Protein AF-A0A7V2U897-F1 (afdb_monomer_lite)

Sequence (295 aa):
MRSRCVRGEAVAILVVCLAVLGGAPGCTYLSRRWSDATQMMDLGLTFSKKPQFGLYANCPMVTPIGYSKVDGYFVGMGGGKLGAGEHHQNNAGVLFWGREENSWKGAGAGDRATVQKNSAGVVGIARDAKEGRANYRPACIHYLHLGFVGVMWNLNYYKMADFFCGWFGWVPFGERGESEATRVAKADGKGVTPFTPGLPAEEPVAAKPAAAAPPPAASPTTTPSAAVAAKPAPQPQPQPKTAPVAARLPEPAERPAPAVAKAPPTTARDARKEPSESAAAAGPKSRFRLEDLVP

pLDDT: mean 72.12, std 20.1, range [29.16, 98.56]

Foldseek 3Di:
DPPPPPVVVVVVVVVVVCCCVVVPCVVVLVVVLLLLVLVQKDKWKWFAPWFFWDWWKAVQLAFIATWGFGWTKTAARPPSDHGIATKTWTKHGDGQWIKTWIFGHHPPVPPCVRIDIAIGHVVRCVVCVVVPPCVQPRKIWGWGGGTGMIITMMGRVLSVVQSVQCVVPDRPPPPPPQDPVSVVCVVVVVDDDDDDPPDPPPDPDPDDPDDDDDDDDDDDDDDDDDDDDDDDDDDDDDDDDDDDDDDDDDDDDDDDDDDDDDDDDDDDDDDDDDDDDDDDDDDDDPPDDPVVVDD

Radius of gyration: 30.41 Å; chains: 1; bounding box: 87×75×82 Å

Secondary structure (DSSP, 8-state):
---SSHHHHHHHHHHHHHHHHHSSTHHHHHHHHHHHHHHHEEEEEEEEEEEEEEEEE-STTTS-EEEEEEEEEEEEEETTEEEEEEEEEEEEEETTEEEEEEE-S---TT-GGG-EEEEEHHHHHHHHTTT--GGG-SEEEEEEEEEEEEEEEEEEHHHHHHHHHHTTT--SS--BTB-HHHHHHHHTT-PPPP-PPPPPP----PPPPPPPPPPPPPPPPPPPPPP-PPPPPPPPPPPPPPPPPPPPPPPPPPPPPPP-PPPPP------------------------GGGG--

Structure (mmCIF, N/CA/C/O backbone):
data_AF-A0A7V2U897-F1
#
_entry.id   AF-A0A7V2U897-F1
#
loop_
_atom_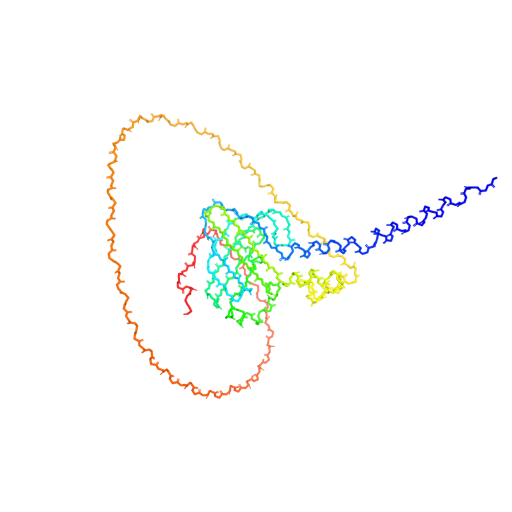site.group_PDB
_atom_site.id
_atom_site.type_symbol
_atom_site.label_atom_id
_atom_site.label_alt_id
_atom_site.label_comp_id
_atom_site.label_asym_id
_atom_site.label_entity_id
_atom_site.label_seq_id
_atom_site.pdbx_PDB_ins_code
_atom_site.Cartn_x
_atom_site.Cartn_y
_atom_site.Cartn_z
_atom_site.occupancy
_atom_site.B_iso_or_equiv
_atom_site.auth_seq_id
_atom_site.auth_comp_id
_atom_site.auth_asym_id
_atom_site.auth_atom_id
_atom_site.pdbx_PDB_model_num
ATOM 1 N N . MET A 1 1 ? 56.948 26.414 -30.276 1.00 52.97 1 MET A N 1
ATOM 2 C CA . MET A 1 1 ? 55.525 26.788 -30.460 1.00 52.97 1 MET A CA 1
ATOM 3 C C . MET A 1 1 ? 54.738 25.586 -30.993 1.00 52.97 1 MET A C 1
ATOM 5 O O . MET A 1 1 ? 54.684 25.438 -32.200 1.00 52.97 1 MET A O 1
ATOM 9 N N . ARG A 1 2 ? 54.197 24.680 -30.154 1.00 54.50 2 ARG A N 1
ATOM 10 C CA . ARG A 1 2 ? 53.327 23.561 -30.618 1.00 54.50 2 ARG A CA 1
ATOM 11 C C . ARG A 1 2 ? 52.542 22.853 -29.488 1.00 54.50 2 ARG A C 1
ATOM 13 O O . ARG A 1 2 ? 52.310 21.658 -29.551 1.00 54.50 2 ARG A O 1
ATOM 20 N N . SER A 1 3 ? 52.114 23.576 -28.446 1.00 55.97 3 SER A N 1
ATOM 21 C CA . SER A 1 3 ? 51.474 22.958 -27.256 1.00 55.97 3 SER A CA 1
ATOM 22 C C . SER A 1 3 ? 50.029 23.401 -26.991 1.00 55.97 3 SER A C 1
ATOM 24 O O . SER A 1 3 ? 49.509 23.159 -25.908 1.00 55.97 3 SER A O 1
ATOM 26 N N . ARG A 1 4 ? 49.360 24.062 -27.948 1.00 55.75 4 ARG A N 1
ATOM 27 C CA . ARG A 1 4 ? 47.984 24.572 -27.755 1.00 55.75 4 ARG A CA 1
ATOM 28 C C . ARG A 1 4 ? 46.878 23.728 -28.406 1.00 55.75 4 ARG A C 1
ATOM 30 O O . ARG A 1 4 ? 45.717 24.014 -28.157 1.00 55.75 4 ARG A O 1
ATOM 37 N N . CYS A 1 5 ? 47.203 22.683 -29.174 1.00 54.78 5 CYS A N 1
ATOM 38 C CA . CYS A 1 5 ? 46.191 21.892 -29.897 1.00 54.78 5 CYS A CA 1
ATOM 39 C C . CYS A 1 5 ? 45.575 20.741 -29.069 1.00 54.78 5 CYS A C 1
ATOM 41 O O . CYS A 1 5 ? 44.403 20.440 -29.228 1.00 54.78 5 CYS A O 1
ATOM 43 N N . VAL A 1 6 ? 46.303 20.166 -28.103 1.00 56.31 6 VAL A N 1
ATOM 44 C CA . VAL A 1 6 ? 45.853 18.955 -27.371 1.00 56.31 6 VAL A CA 1
ATOM 45 C C . VAL A 1 6 ? 44.796 19.250 -26.287 1.00 56.31 6 VAL A C 1
ATOM 47 O O . VAL A 1 6 ? 44.083 18.360 -25.835 1.00 56.31 6 VAL A O 1
ATOM 50 N N . ARG A 1 7 ? 44.648 20.513 -25.859 1.00 62.44 7 ARG A N 1
ATOM 51 C CA . ARG A 1 7 ? 43.708 20.882 -24.781 1.00 62.44 7 ARG A CA 1
ATOM 52 C C . ARG A 1 7 ? 42.243 20.935 -25.229 1.00 62.44 7 ARG A C 1
ATOM 54 O O . ARG A 1 7 ? 41.369 20.809 -24.382 1.00 62.44 7 ARG A O 1
ATOM 61 N N . GLY A 1 8 ? 41.972 21.108 -26.525 1.00 69.25 8 GLY A N 1
ATOM 62 C CA . GLY A 1 8 ? 40.601 21.159 -27.048 1.00 69.25 8 GLY A CA 1
ATOM 63 C C . GLY A 1 8 ? 39.940 19.782 -27.127 1.00 69.25 8 GLY A C 1
ATOM 64 O O . GLY A 1 8 ? 38.788 19.626 -26.734 1.00 69.25 8 GLY A O 1
ATOM 65 N N . GLU A 1 9 ? 40.689 18.767 -27.561 1.00 73.25 9 GLU A N 1
ATOM 66 C CA . GLU A 1 9 ? 40.164 17.409 -27.761 1.00 73.25 9 GLU A CA 1
ATOM 67 C C . GLU A 1 9 ? 39.831 16.708 -26.441 1.00 73.25 9 GLU A C 1
ATOM 69 O O . GLU A 1 9 ? 38.769 16.105 -26.317 1.00 73.25 9 GLU A O 1
ATOM 74 N N . ALA A 1 10 ? 40.677 16.854 -25.415 1.00 79.69 10 ALA A N 1
ATOM 75 C CA . ALA A 1 10 ? 40.413 16.270 -24.098 1.00 79.69 10 ALA A CA 1
ATOM 76 C C . ALA A 1 10 ? 39.145 16.849 -23.442 1.00 79.69 10 ALA A C 1
ATOM 78 O O . ALA A 1 10 ? 38.386 16.119 -22.806 1.00 79.69 10 ALA A O 1
ATOM 79 N N . VAL A 1 11 ? 38.885 18.148 -23.630 1.00 83.50 11 VAL A N 1
ATOM 80 C CA . VAL A 1 11 ? 37.668 18.800 -23.124 1.00 83.50 11 VAL A CA 1
ATOM 81 C C . VAL A 1 11 ? 36.441 18.345 -23.916 1.00 83.50 11 VAL A C 1
ATOM 83 O O . VAL A 1 11 ? 35.417 18.042 -23.312 1.00 83.50 11 VAL A O 1
ATOM 86 N N . ALA A 1 12 ? 36.543 18.221 -25.243 1.00 84.62 12 ALA A N 1
ATOM 87 C CA . ALA A 1 12 ? 35.448 17.718 -26.071 1.00 84.62 12 ALA A CA 1
ATOM 88 C C . ALA A 1 12 ? 35.075 16.266 -25.722 1.00 84.62 12 ALA A C 1
ATOM 90 O O . ALA A 1 12 ? 33.896 15.962 -25.554 1.00 84.62 12 ALA A O 1
ATOM 91 N N . ILE A 1 13 ? 36.066 15.388 -25.526 1.00 87.56 13 ILE A N 1
ATOM 92 C CA . ILE 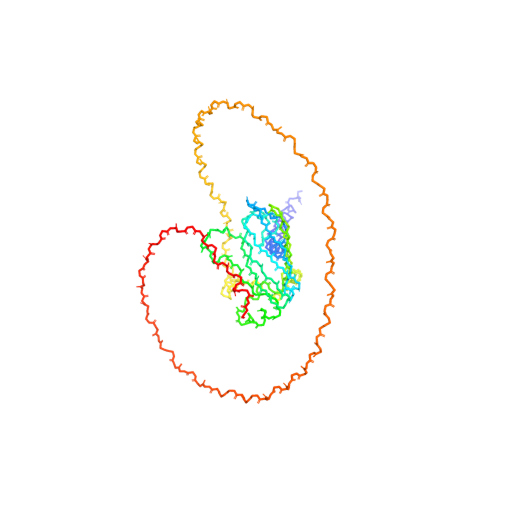A 1 13 ? 35.841 13.996 -25.106 1.00 87.56 13 ILE A CA 1
ATOM 93 C C . ILE A 1 13 ? 35.200 13.947 -23.716 1.00 87.56 13 ILE A C 1
ATOM 95 O O . ILE A 1 13 ? 34.240 13.208 -23.519 1.00 87.56 13 ILE A O 1
ATOM 99 N N . LEU A 1 14 ? 35.663 14.760 -22.761 1.00 85.88 14 LEU A N 1
ATOM 100 C CA . LEU A 1 14 ? 35.068 14.825 -21.424 1.00 85.88 14 LEU A CA 1
ATOM 101 C C . LEU A 1 14 ? 33.600 15.281 -21.473 1.00 85.88 14 LEU A C 1
ATOM 103 O O . LEU A 1 14 ? 32.760 14.690 -20.800 1.00 85.88 14 LEU A O 1
ATOM 107 N N . VAL A 1 15 ? 33.280 16.297 -22.281 1.00 85.25 15 VAL A N 1
ATOM 108 C CA . VAL A 1 15 ? 31.907 16.806 -22.439 1.00 85.25 15 VAL A CA 1
ATOM 109 C C . VAL A 1 15 ? 31.009 15.771 -23.115 1.00 85.25 15 VAL A C 1
ATOM 111 O O . VAL A 1 15 ? 29.887 15.574 -22.661 1.00 85.25 15 VAL A O 1
ATOM 114 N N . VAL A 1 16 ? 31.492 15.059 -24.137 1.00 82.56 16 VAL A N 1
ATOM 115 C CA . VAL A 1 16 ? 30.735 13.969 -24.775 1.00 82.56 16 VAL A CA 1
ATOM 116 C C . VAL A 1 16 ? 30.542 12.802 -23.809 1.00 82.56 16 VAL A C 1
ATOM 118 O O . VAL A 1 16 ? 29.428 12.310 -23.687 1.00 82.56 16 VAL A O 1
ATOM 121 N N . CYS A 1 17 ? 31.565 12.398 -23.053 1.00 78.38 17 CYS A N 1
ATOM 122 C CA . CYS A 1 17 ? 31.431 11.363 -22.028 1.00 78.38 17 CYS A CA 1
ATOM 123 C C . CYS A 1 17 ? 30.439 11.774 -20.935 1.00 78.38 17 CYS A C 1
ATOM 125 O O . CYS A 1 17 ? 29.598 10.970 -20.553 1.00 78.38 17 CYS A O 1
ATOM 127 N N . LEU A 1 18 ? 30.470 13.023 -20.466 1.00 75.06 18 LEU A N 1
ATOM 128 C CA . LEU A 1 18 ? 29.503 13.539 -19.492 1.00 75.06 18 LEU A CA 1
ATOM 129 C C . LEU A 1 18 ? 28.096 13.689 -20.080 1.00 75.06 18 LEU A C 1
ATOM 131 O O . LEU A 1 18 ? 27.130 13.472 -19.361 1.00 75.06 18 LEU A O 1
ATOM 135 N N . ALA A 1 19 ? 27.952 14.007 -21.366 1.00 71.06 19 ALA A N 1
ATOM 136 C CA . ALA A 1 19 ? 26.658 14.056 -22.043 1.00 71.06 19 ALA A CA 1
ATOM 137 C C . ALA A 1 19 ? 26.098 12.652 -22.315 1.00 71.06 19 ALA A C 1
ATOM 139 O O . ALA A 1 19 ? 24.896 12.446 -22.204 1.00 71.06 19 ALA A O 1
ATOM 140 N N . VAL A 1 20 ? 26.950 11.667 -22.603 1.00 66.44 20 VAL A N 1
ATOM 141 C CA . VAL A 1 20 ? 26.557 10.260 -22.762 1.00 66.44 20 VAL A CA 1
ATOM 142 C C . VAL A 1 20 ? 26.262 9.619 -21.409 1.00 66.44 20 VAL A C 1
ATOM 144 O O . VAL A 1 20 ? 25.335 8.827 -21.333 1.00 66.44 20 VAL A O 1
ATOM 147 N N . LEU A 1 21 ? 26.978 9.982 -20.337 1.00 60.41 21 LEU A N 1
ATOM 148 C CA . LEU A 1 21 ? 26.722 9.517 -18.965 1.00 60.41 21 LEU A CA 1
ATOM 149 C C . LEU A 1 21 ? 25.555 10.260 -18.292 1.00 60.41 21 LEU A C 1
ATOM 151 O O . LEU A 1 21 ? 24.810 9.657 -17.527 1.00 60.41 21 LEU A O 1
ATOM 155 N N . GLY A 1 22 ? 25.375 11.551 -18.577 1.00 58.88 22 GLY A N 1
ATOM 156 C CA . GLY A 1 22 ? 24.304 12.399 -18.038 1.00 58.88 22 GLY A CA 1
ATOM 157 C C . GLY A 1 22 ? 23.004 12.330 -18.843 1.00 58.88 22 GLY A C 1
ATOM 158 O O . GLY A 1 22 ? 21.922 12.441 -18.276 1.00 58.88 22 GLY A O 1
ATOM 159 N N . GLY A 1 23 ? 23.099 12.085 -20.150 1.00 55.31 23 GLY A N 1
ATOM 160 C CA . GLY A 1 23 ? 21.996 11.685 -21.026 1.00 55.31 23 GLY A CA 1
ATOM 161 C C . GLY A 1 23 ? 21.816 10.169 -21.100 1.00 55.31 23 GLY A C 1
ATOM 162 O O . GLY A 1 23 ? 20.962 9.690 -21.848 1.00 55.31 23 GLY A O 1
ATOM 163 N N . ALA A 1 24 ? 22.606 9.404 -20.333 1.00 53.75 24 ALA A N 1
ATOM 164 C CA . ALA A 1 24 ? 22.444 7.966 -20.253 1.00 53.75 24 ALA A CA 1
ATOM 165 C C . ALA A 1 24 ? 21.033 7.653 -19.745 1.00 53.75 24 ALA A C 1
ATOM 167 O O . ALA A 1 24 ? 20.531 8.333 -18.843 1.00 53.75 24 ALA A O 1
ATOM 168 N N . PRO A 1 25 ? 20.444 6.528 -20.170 1.00 59.62 25 PRO A N 1
ATOM 169 C CA . PRO A 1 25 ? 19.283 5.941 -19.505 1.00 59.62 25 PRO A CA 1
ATOM 170 C C . PRO A 1 25 ? 19.470 5.721 -17.984 1.00 59.62 25 PRO A C 1
ATOM 172 O O . PRO A 1 25 ? 18.526 5.319 -17.321 1.00 59.62 25 PRO A O 1
ATOM 175 N N . GLY A 1 26 ? 20.643 5.998 -17.398 1.00 61.94 26 GLY A N 1
ATOM 176 C CA . GLY A 1 26 ? 20.952 5.851 -15.975 1.00 61.94 26 GLY A CA 1
ATOM 177 C C . GLY A 1 26 ? 20.073 6.671 -15.022 1.00 61.94 26 GLY A C 1
ATOM 178 O O . GLY A 1 26 ? 19.629 6.126 -14.012 1.00 61.94 26 GLY A O 1
ATOM 179 N N . CYS A 1 27 ? 19.761 7.940 -15.320 1.00 75.44 27 CYS A N 1
ATOM 180 C CA . CYS A 1 27 ? 18.933 8.758 -14.415 1.00 75.44 27 CYS A CA 1
ATOM 181 C C . CYS A 1 27 ? 17.475 8.278 -14.371 1.00 75.44 27 CYS A C 1
ATOM 183 O O . CYS A 1 27 ? 16.871 8.199 -13.300 1.00 75.44 27 CYS A O 1
ATOM 185 N N . THR A 1 28 ? 16.916 7.899 -15.522 1.00 81.56 28 THR A N 1
ATOM 186 C CA . THR A 1 28 ? 15.565 7.327 -15.595 1.00 81.56 28 THR A CA 1
ATOM 187 C C . THR A 1 28 ? 15.537 5.895 -15.069 1.00 81.56 28 THR A C 1
ATOM 189 O O . THR A 1 28 ? 14.574 5.513 -14.410 1.00 81.56 28 THR A O 1
ATOM 192 N N . TYR A 1 29 ? 16.602 5.122 -15.281 1.00 81.69 29 TYR A N 1
ATOM 193 C CA . TYR A 1 29 ? 16.750 3.769 -14.757 1.00 81.69 29 TYR A CA 1
ATOM 194 C C . TYR A 1 29 ? 16.758 3.750 -13.227 1.00 81.69 29 TYR A C 1
ATOM 196 O O . TYR A 1 29 ? 15.914 3.084 -12.631 1.00 81.69 29 TYR A O 1
ATOM 204 N N . LEU A 1 30 ? 17.639 4.523 -12.578 1.00 86.12 30 LEU A N 1
ATOM 205 C CA . LEU A 1 30 ? 17.691 4.584 -11.113 1.00 86.12 30 LEU A CA 1
ATOM 206 C C . LEU A 1 30 ? 16.394 5.146 -10.520 1.00 86.12 30 LEU A C 1
ATOM 208 O O . LEU A 1 30 ? 15.928 4.644 -9.501 1.00 86.12 30 LEU A O 1
ATOM 212 N N . SER A 1 31 ? 15.763 6.120 -11.185 1.00 87.25 31 SER A N 1
ATOM 213 C CA . SER A 1 31 ? 14.448 6.630 -10.780 1.00 87.25 31 SER A CA 1
ATOM 214 C C . SER A 1 31 ? 13.360 5.547 -10.831 1.00 87.25 31 SER A C 1
ATOM 216 O O . SER A 1 31 ? 12.575 5.426 -9.890 1.00 87.25 31 SER A O 1
ATOM 218 N N . ARG A 1 32 ? 13.345 4.703 -11.872 1.00 84.81 32 ARG A N 1
ATOM 219 C CA . ARG A 1 32 ? 12.430 3.553 -11.965 1.00 84.81 32 ARG A CA 1
ATOM 220 C C . ARG A 1 32 ? 12.727 2.508 -10.896 1.00 84.81 32 ARG A C 1
ATOM 222 O O . ARG A 1 32 ? 11.807 2.091 -10.208 1.00 84.81 32 ARG A O 1
ATOM 229 N N . ARG A 1 33 ? 14.000 2.146 -10.688 1.00 89.38 33 ARG A N 1
ATOM 230 C CA . ARG A 1 33 ? 14.393 1.202 -9.626 1.00 89.38 33 ARG A CA 1
ATOM 231 C C . ARG A 1 33 ? 13.987 1.707 -8.242 1.00 89.38 33 ARG A C 1
ATOM 233 O O . ARG A 1 33 ? 13.525 0.921 -7.425 1.00 89.38 33 ARG A O 1
ATOM 240 N N . TRP A 1 34 ? 14.111 3.010 -7.994 1.00 90.31 34 TRP A N 1
ATOM 241 C CA . TRP A 1 34 ? 13.636 3.634 -6.762 1.00 90.31 34 TRP A CA 1
ATOM 242 C C . TRP A 1 34 ? 12.113 3.545 -6.623 1.00 90.31 34 TRP A C 1
ATOM 244 O O . TRP A 1 34 ? 11.620 3.139 -5.576 1.00 90.31 34 TRP A O 1
ATOM 254 N N . SER A 1 35 ? 11.369 3.861 -7.686 1.00 89.31 35 SER A N 1
ATOM 255 C CA . SER A 1 35 ? 9.909 3.713 -7.707 1.00 89.31 35 SER A CA 1
ATOM 256 C C . SER A 1 35 ? 9.458 2.264 -7.496 1.00 89.31 35 SER A C 1
ATOM 258 O O . SER A 1 35 ? 8.430 2.030 -6.869 1.00 89.31 35 SER A O 1
ATOM 260 N N . ASP A 1 36 ? 10.193 1.287 -8.024 1.00 90.25 36 ASP A N 1
ATOM 261 C CA . ASP A 1 36 ? 9.893 -0.130 -7.819 1.00 90.25 36 ASP A CA 1
ATOM 262 C C . ASP A 1 36 ? 10.181 -0.526 -6.367 1.00 90.25 36 ASP A C 1
ATOM 264 O O . ASP A 1 36 ? 9.345 -1.166 -5.731 1.00 90.25 36 ASP A O 1
ATOM 268 N N . ALA A 1 37 ? 11.305 -0.064 -5.803 1.00 92.31 37 ALA A N 1
ATOM 269 C CA . ALA A 1 37 ? 11.678 -0.306 -4.411 1.00 92.31 37 ALA A CA 1
ATOM 270 C C . ALA A 1 37 ? 10.620 0.212 -3.424 1.00 92.31 37 ALA A C 1
ATOM 272 O O . ALA A 1 37 ? 10.238 -0.510 -2.504 1.00 92.31 37 ALA A O 1
ATOM 273 N N . THR A 1 38 ? 10.077 1.416 -3.642 1.00 93.06 38 THR A N 1
ATOM 274 C CA . THR A 1 38 ? 9.017 1.974 -2.780 1.00 93.06 38 THR A CA 1
ATOM 275 C C . THR A 1 38 ? 7.669 1.266 -2.923 1.00 93.06 38 THR A C 1
ATOM 277 O O . THR A 1 38 ? 6.775 1.496 -2.114 1.00 93.06 38 THR A O 1
ATOM 280 N N . GLN A 1 39 ? 7.496 0.420 -3.943 1.00 91.06 39 GLN A N 1
ATOM 281 C CA . GLN A 1 39 ? 6.295 -0.391 -4.160 1.00 91.06 39 GLN A CA 1
ATOM 282 C C . GLN A 1 39 ? 6.450 -1.839 -3.666 1.00 91.06 39 GLN A C 1
ATOM 284 O O . GLN A 1 39 ? 5.455 -2.564 -3.611 1.00 91.06 39 GLN A O 1
ATOM 289 N N . MET A 1 40 ? 7.667 -2.285 -3.326 1.00 93.50 40 MET A N 1
ATOM 290 C CA . MET A 1 40 ? 7.929 -3.638 -2.812 1.00 93.50 40 MET A CA 1
ATOM 291 C C . MET A 1 40 ? 7.394 -3.838 -1.402 1.00 93.50 40 MET A C 1
ATOM 293 O O . MET A 1 40 ? 6.957 -4.935 -1.052 1.00 93.50 40 MET A O 1
ATOM 297 N N . MET A 1 41 ? 7.481 -2.796 -0.584 1.00 94.75 41 MET A N 1
ATOM 298 C CA . MET A 1 41 ? 7.088 -2.844 0.807 1.00 94.75 41 MET A CA 1
ATOM 299 C C . MET A 1 41 ? 6.403 -1.550 1.206 1.00 94.75 41 MET A C 1
ATOM 301 O O . MET A 1 41 ? 6.880 -0.465 0.884 1.00 94.75 41 MET A O 1
ATOM 305 N N . ASP A 1 42 ? 5.320 -1.687 1.957 1.00 94.44 42 ASP A N 1
ATOM 306 C CA . ASP A 1 42 ? 4.820 -0.591 2.763 1.00 94.44 42 ASP A CA 1
ATOM 307 C C . ASP A 1 42 ? 5.244 -0.871 4.207 1.00 94.44 42 ASP A C 1
ATOM 309 O O . ASP A 1 42 ? 4.943 -1.937 4.738 1.00 94.44 42 ASP A O 1
ATOM 313 N N . LEU A 1 43 ? 5.961 0.042 4.849 1.00 96.88 43 LEU A N 1
ATOM 314 C CA . LEU A 1 43 ? 6.372 -0.062 6.244 1.00 96.88 43 LEU A CA 1
ATOM 315 C C . LEU A 1 43 ? 6.244 1.305 6.899 1.00 96.88 43 LEU A C 1
ATOM 317 O O . LEU A 1 43 ? 6.841 2.283 6.443 1.00 96.88 43 LEU A O 1
ATOM 321 N N . GLY A 1 44 ? 5.498 1.368 7.994 1.00 97.56 44 GLY A N 1
ATOM 322 C CA . GLY A 1 44 ? 5.349 2.615 8.722 1.00 97.56 44 GLY A CA 1
ATOM 323 C C . GLY A 1 44 ? 4.513 2.507 9.978 1.00 97.56 44 GLY A C 1
ATOM 324 O O . GLY A 1 44 ? 4.018 1.444 10.363 1.00 97.56 44 GLY A O 1
ATOM 325 N N . LEU A 1 45 ? 4.377 3.659 10.618 1.00 98.25 45 LEU A N 1
ATOM 326 C CA . LEU A 1 45 ? 3.534 3.851 11.781 1.00 98.25 45 LEU A CA 1
ATOM 327 C C . LEU A 1 45 ? 2.192 4.425 11.344 1.00 98.25 45 LEU A C 1
ATOM 329 O O . LEU A 1 45 ? 2.108 5.230 10.420 1.00 98.25 45 LEU A O 1
ATOM 333 N N . THR A 1 46 ? 1.143 4.012 12.034 1.00 97.94 46 THR A N 1
ATOM 334 C CA . THR A 1 46 ? -0.216 4.516 11.854 1.00 97.94 46 THR A CA 1
ATOM 335 C C . THR A 1 46 ? -0.636 5.251 13.115 1.00 97.94 46 THR A C 1
ATOM 337 O O . THR A 1 46 ? -0.340 4.803 14.220 1.00 97.94 46 THR A O 1
ATOM 340 N N . PHE A 1 47 ? -1.332 6.369 12.953 1.00 97.94 47 PHE A N 1
ATOM 341 C CA . PHE A 1 47 ? -1.772 7.245 14.031 1.00 97.94 47 PHE A CA 1
ATOM 342 C C . PHE A 1 47 ? -3.240 7.585 13.835 1.00 97.94 47 PHE A C 1
ATOM 344 O O . PHE A 1 47 ? -3.626 8.041 12.764 1.00 97.94 47 PHE A O 1
ATOM 351 N N . SER A 1 48 ? -4.067 7.399 14.852 1.00 97.31 48 SER A N 1
ATOM 352 C CA . SER A 1 48 ? -5.501 7.690 14.785 1.00 97.31 48 SER A CA 1
ATOM 353 C C . SER A 1 48 ? -5.870 8.816 15.756 1.00 97.31 48 SER A C 1
ATOM 355 O O . SER A 1 48 ? -5.234 9.009 16.790 1.00 97.31 48 SER A O 1
ATOM 357 N N . LYS A 1 49 ? -6.906 9.604 15.428 1.00 96.94 49 LYS A N 1
ATOM 358 C CA . LYS A 1 49 ? -7.430 10.656 16.332 1.00 96.94 49 LYS A CA 1
ATOM 359 C C . LYS A 1 49 ? -8.286 10.078 17.466 1.00 96.94 49 LYS A C 1
ATOM 361 O O . LYS A 1 49 ? -8.509 10.738 18.476 1.00 96.94 49 LYS A O 1
ATOM 366 N N . LYS A 1 50 ? -8.820 8.872 17.271 1.00 97.69 50 LYS A N 1
ATOM 367 C CA . LYS A 1 50 ? -9.683 8.148 18.210 1.00 97.69 50 LYS A CA 1
ATOM 368 C C . LYS A 1 50 ? -9.073 6.774 18.444 1.00 97.69 50 LYS A C 1
ATOM 370 O O . LYS A 1 50 ? -8.591 6.206 17.471 1.00 97.69 50 LYS A O 1
ATOM 375 N N . PRO A 1 51 ? -9.150 6.218 19.664 1.00 97.75 51 PRO A N 1
ATOM 376 C CA . PRO A 1 51 ? -8.619 4.891 19.914 1.00 97.75 51 PRO A CA 1
ATOM 377 C C . PRO A 1 51 ? -9.343 3.871 19.028 1.00 97.75 51 PRO A C 1
ATOM 379 O O . PRO A 1 51 ? -10.570 3.762 19.058 1.00 97.75 51 PRO A O 1
ATOM 382 N N . GLN A 1 52 ? -8.576 3.150 18.221 1.00 97.75 52 GLN A N 1
ATOM 383 C CA . GLN A 1 52 ? -9.043 2.140 17.282 1.00 97.75 52 GLN A CA 1
ATOM 384 C C . GLN A 1 52 ? -8.300 0.825 17.513 1.00 97.75 52 GLN A C 1
ATOM 386 O O . GLN A 1 52 ? -7.294 0.759 18.224 1.00 97.75 52 GLN A O 1
ATOM 391 N N . PHE A 1 53 ? -8.834 -0.242 16.932 1.00 97.50 53 PHE A N 1
ATOM 392 C CA . PHE A 1 53 ? -8.243 -1.565 17.015 1.00 97.50 53 PHE A CA 1
ATOM 393 C C . PHE A 1 53 ? -8.080 -2.147 15.618 1.00 97.50 53 PHE A C 1
ATOM 395 O O . PHE A 1 53 ? -9.021 -2.163 14.816 1.00 97.50 53 PHE A O 1
ATOM 402 N N . GLY A 1 54 ? -6.887 -2.665 15.361 1.00 97.56 54 GLY A N 1
ATOM 403 C CA . GLY A 1 54 ? -6.605 -3.465 14.191 1.00 97.56 54 GLY A CA 1
ATOM 404 C C . GLY A 1 54 ? -5.611 -4.561 14.504 1.00 97.56 54 GLY A C 1
ATOM 405 O O . GLY A 1 54 ? -4.497 -4.300 14.934 1.00 97.56 54 GLY A O 1
ATOM 406 N N . LEU A 1 55 ? -6.017 -5.797 14.272 1.00 98.19 55 LEU A N 1
ATOM 407 C CA . LEU A 1 55 ? -5.156 -6.961 14.279 1.00 98.19 55 LEU A CA 1
ATOM 408 C C . LEU A 1 55 ? -5.528 -7.781 13.055 1.00 98.19 55 LEU A C 1
ATOM 410 O O . LEU A 1 55 ? -6.501 -8.529 13.079 1.00 98.19 55 LEU A O 1
ATOM 414 N N . TYR A 1 56 ? -4.787 -7.592 11.972 1.00 98.25 56 TYR A N 1
ATOM 415 C CA . TYR A 1 56 ? -5.046 -8.258 10.703 1.00 98.25 56 TYR A CA 1
ATOM 416 C C . TYR A 1 56 ? -3.734 -8.738 10.102 1.00 98.25 56 TYR A C 1
ATOM 418 O O . TYR A 1 56 ? -2.783 -7.967 9.997 1.00 98.25 56 TYR A O 1
ATOM 426 N N . ALA A 1 57 ? -3.692 -9.997 9.689 1.00 97.38 57 ALA A N 1
ATOM 427 C CA . ALA A 1 57 ? -2.573 -10.569 8.962 1.00 97.38 57 ALA A CA 1
ATOM 428 C C . ALA A 1 57 ? -3.094 -11.400 7.790 1.00 97.38 57 ALA A C 1
ATOM 430 O O . ALA A 1 57 ? -4.079 -12.120 7.928 1.00 97.38 57 ALA A O 1
ATOM 431 N N . ASN A 1 58 ? -2.421 -11.347 6.649 1.00 93.44 58 ASN A N 1
ATOM 432 C CA . ASN A 1 58 ? -2.596 -12.312 5.572 1.00 93.44 58 ASN A CA 1
ATOM 433 C C . ASN A 1 58 ? -1.208 -12.831 5.163 1.00 93.44 58 ASN A C 1
ATOM 435 O O . ASN A 1 58 ? -0.221 -12.126 5.330 1.00 93.44 58 ASN A O 1
ATOM 439 N N . CYS A 1 59 ? -1.095 -14.059 4.661 1.00 86.62 59 CYS A N 1
ATOM 440 C CA . CYS A 1 59 ? 0.176 -14.571 4.149 1.00 86.62 59 CYS A CA 1
ATOM 441 C C . CYS A 1 59 ? -0.080 -15.591 3.034 1.00 86.62 59 CYS A C 1
ATOM 443 O O . CYS A 1 59 ? -0.909 -16.488 3.195 1.00 86.62 59 CYS A O 1
ATOM 445 N N . PRO A 1 60 ? 0.605 -15.481 1.888 1.00 76.56 60 PRO A N 1
ATOM 446 C CA . PRO A 1 60 ? 0.495 -14.371 0.936 1.00 76.56 60 PRO A CA 1
ATOM 447 C C . PRO A 1 60 ? -0.954 -14.242 0.417 1.00 76.56 60 PRO A C 1
ATOM 449 O O . PRO A 1 60 ? -1.329 -14.850 -0.585 1.00 76.56 60 PRO A O 1
ATOM 452 N N . MET A 1 61 ? -1.801 -13.507 1.144 1.00 83.38 61 MET A N 1
ATOM 453 C CA . MET A 1 61 ? -3.263 -13.421 0.963 1.00 83.38 61 MET A CA 1
ATOM 454 C C . MET A 1 61 ? -4.071 -14.734 0.993 1.00 83.38 61 MET A C 1
ATOM 456 O O . MET A 1 61 ? -5.290 -14.681 0.855 1.00 83.38 61 MET A O 1
ATOM 460 N N . VAL A 1 62 ? -3.459 -15.909 1.148 1.00 89.31 62 VAL A N 1
ATOM 461 C CA . VAL A 1 62 ? -4.175 -17.201 1.130 1.00 89.31 62 VAL A CA 1
ATOM 462 C C . VAL A 1 62 ? -4.902 -17.456 2.447 1.00 89.31 62 VAL A C 1
ATOM 464 O O . VAL A 1 62 ? -5.968 -18.073 2.457 1.00 89.31 62 VAL A O 1
ATOM 467 N N . THR A 1 63 ? -4.334 -16.956 3.542 1.00 94.06 63 THR A N 1
ATOM 468 C CA . THR A 1 63 ? -4.847 -17.127 4.902 1.00 94.06 63 THR A CA 1
ATOM 469 C C . THR A 1 63 ? -5.030 -15.782 5.613 1.00 94.06 63 THR A C 1
ATOM 471 O O . THR A 1 63 ? -4.261 -15.457 6.518 1.00 94.06 63 THR A O 1
ATOM 474 N N . PRO A 1 64 ? -6.009 -14.947 5.209 1.00 96.31 64 PRO A N 1
ATOM 475 C CA . PRO A 1 64 ? -6.389 -13.767 5.977 1.00 96.31 64 PRO A CA 1
ATOM 476 C C . PRO A 1 64 ? -6.960 -14.161 7.346 1.00 96.31 64 PRO A C 1
ATOM 478 O O . PRO A 1 64 ? -7.889 -14.962 7.451 1.00 96.31 64 PRO A O 1
ATOM 481 N N . ILE A 1 65 ? -6.422 -13.579 8.412 1.00 97.38 65 ILE A N 1
ATOM 482 C CA . ILE A 1 65 ? -6.878 -13.779 9.787 1.00 97.38 65 ILE A CA 1
ATOM 483 C C . ILE A 1 65 ? -6.940 -12.426 10.486 1.00 97.38 65 ILE A C 1
ATOM 485 O O . ILE A 1 65 ? -5.977 -11.657 10.490 1.00 97.38 65 ILE A O 1
ATOM 489 N N . GLY A 1 66 ? -8.076 -12.174 11.129 1.00 97.69 66 GLY A N 1
ATOM 490 C CA . GLY A 1 66 ? -8.262 -11.052 12.034 1.00 97.69 66 GLY A CA 1
ATOM 491 C C . GLY A 1 66 ? -9.157 -9.960 11.465 1.00 97.69 66 GLY A C 1
ATOM 492 O O . GLY A 1 66 ? -9.924 -10.163 10.524 1.00 97.69 66 GLY A O 1
ATOM 493 N N . TYR A 1 67 ? -9.088 -8.791 12.079 1.00 98.00 67 TYR A N 1
ATOM 494 C CA . TYR A 1 67 ? -9.937 -7.651 11.778 1.00 98.00 67 TYR A CA 1
ATOM 495 C C . TYR A 1 67 ? -9.176 -6.355 12.021 1.00 98.00 67 TYR A C 1
ATOM 497 O O . TYR A 1 67 ? -8.488 -6.210 13.029 1.00 98.00 67 TYR A O 1
ATOM 505 N N . SER A 1 68 ? -9.333 -5.389 11.125 1.00 97.69 68 SER A N 1
ATOM 506 C CA . SER A 1 68 ? -8.782 -4.054 11.298 1.00 97.69 68 SER A CA 1
ATOM 507 C C . SER A 1 68 ? -9.712 -3.000 10.742 1.00 97.69 68 SER A C 1
ATOM 509 O O . SER A 1 68 ? -10.179 -3.119 9.612 1.00 97.69 68 SER A O 1
ATOM 511 N N . LYS A 1 69 ? -9.953 -1.954 11.533 1.00 97.00 69 LYS A N 1
ATOM 512 C CA . LYS A 1 69 ? -10.657 -0.756 11.091 1.00 97.00 69 LYS A CA 1
ATOM 513 C C . LYS A 1 69 ? -9.958 0.474 11.647 1.00 97.00 69 LYS A C 1
ATOM 515 O O . LYS A 1 69 ? -10.140 0.813 12.817 1.00 97.00 69 LYS A O 1
ATOM 520 N N . VAL A 1 70 ? -9.154 1.105 10.800 1.00 95.94 70 VAL A N 1
ATOM 521 C CA . VAL A 1 70 ? -8.302 2.234 11.170 1.00 95.94 70 VAL A CA 1
ATOM 522 C C . VAL A 1 70 ? -8.539 3.394 10.208 1.00 95.94 70 VAL A C 1
ATOM 524 O O . VAL A 1 70 ? -8.437 3.240 8.995 1.00 95.94 70 VAL A O 1
ATOM 527 N N . ASP A 1 71 ? -8.843 4.554 10.780 1.00 95.44 71 ASP A N 1
ATOM 528 C CA . ASP A 1 71 ? -9.008 5.840 10.107 1.00 95.44 71 ASP A CA 1
ATOM 529 C C . ASP A 1 71 ? -7.984 6.806 10.705 1.00 95.44 71 ASP A C 1
ATOM 531 O O . ASP A 1 71 ? -8.144 7.276 11.840 1.00 95.44 71 ASP A O 1
ATOM 535 N N . GLY A 1 72 ? -6.910 7.093 9.976 1.00 94.75 72 GLY A N 1
ATOM 536 C CA . GLY A 1 72 ? -5.810 7.844 10.558 1.00 94.75 72 GLY A CA 1
ATOM 537 C C . GLY A 1 72 ? -4.809 8.398 9.563 1.00 94.75 72 GLY A C 1
ATOM 538 O O . GLY A 1 72 ? -5.101 8.609 8.390 1.00 94.75 72 GLY A O 1
ATOM 539 N N . TYR A 1 73 ? -3.613 8.648 10.074 1.00 96.00 73 TYR A N 1
ATOM 540 C CA . TYR A 1 73 ? -2.443 9.057 9.323 1.00 96.00 73 TYR A CA 1
ATOM 541 C C . TYR A 1 73 ? -1.428 7.928 9.329 1.00 96.00 73 TYR A C 1
ATOM 543 O O . TYR A 1 73 ? -1.217 7.271 10.345 1.00 96.00 73 TYR A O 1
ATOM 551 N N . PHE A 1 74 ? -0.774 7.723 8.203 1.00 96.31 74 PHE A N 1
ATOM 552 C CA . PHE A 1 74 ? 0.369 6.847 8.067 1.00 96.31 74 PHE A CA 1
ATOM 553 C C . PHE A 1 74 ? 1.628 7.691 7.908 1.00 96.31 74 PHE A C 1
ATOM 555 O O . PHE A 1 74 ? 1.607 8.701 7.206 1.00 96.31 74 PHE A O 1
ATOM 562 N N . VAL A 1 75 ? 2.720 7.269 8.541 1.00 97.25 75 VAL A N 1
ATOM 563 C CA . VAL A 1 75 ? 4.054 7.853 8.387 1.00 97.25 75 VAL A CA 1
ATOM 564 C C . VAL A 1 75 ? 5.035 6.726 8.098 1.00 97.25 75 VAL A C 1
ATOM 566 O O . VAL A 1 75 ? 5.243 5.848 8.937 1.00 97.25 75 VAL A O 1
ATOM 569 N N . GLY A 1 76 ? 5.647 6.752 6.919 1.00 96.31 76 GLY A N 1
ATOM 570 C CA . GLY A 1 76 ? 6.597 5.732 6.495 1.00 96.31 76 GLY A CA 1
ATOM 571 C C . GLY A 1 76 ? 6.688 5.607 4.980 1.00 96.31 76 GLY A C 1
ATOM 572 O O . GLY A 1 76 ? 6.456 6.562 4.239 1.00 96.31 76 GLY A O 1
ATOM 573 N N . MET A 1 77 ? 7.037 4.411 4.520 1.00 95.25 77 MET A N 1
ATOM 574 C CA . MET A 1 77 ? 7.005 4.033 3.111 1.00 95.25 77 MET A CA 1
ATOM 575 C C . MET A 1 77 ? 5.668 3.351 2.839 1.00 95.25 77 MET A C 1
ATOM 577 O O . MET A 1 77 ? 5.379 2.347 3.472 1.00 95.25 77 MET A O 1
ATOM 581 N N . GLY A 1 78 ? 4.826 3.907 1.975 1.00 91.88 78 GLY A N 1
ATOM 582 C CA . GLY A 1 78 ? 3.474 3.406 1.757 1.00 91.88 78 GLY A CA 1
ATOM 583 C C . GLY A 1 78 ? 2.869 3.890 0.445 1.00 91.88 78 GLY A C 1
ATOM 584 O O . GLY A 1 78 ? 3.073 5.037 0.040 1.00 91.88 78 GLY A O 1
ATOM 585 N N . GLY A 1 79 ? 2.150 3.018 -0.263 1.00 87.00 79 GLY A N 1
ATOM 586 C CA . GLY A 1 79 ? 1.451 3.387 -1.497 1.00 87.00 79 GLY A CA 1
ATOM 587 C C . GLY A 1 79 ? 2.399 3.854 -2.611 1.00 87.00 79 GLY A C 1
ATOM 588 O O . GLY A 1 79 ? 2.035 4.710 -3.422 1.00 87.00 79 GLY A O 1
ATOM 589 N N . GLY A 1 80 ? 3.630 3.330 -2.628 1.00 89.62 80 GLY A N 1
ATOM 590 C CA . GLY A 1 80 ? 4.672 3.701 -3.587 1.00 89.62 80 GLY A CA 1
ATOM 591 C C . GLY A 1 80 ? 5.403 5.011 -3.277 1.00 89.62 80 GLY A C 1
ATOM 592 O O . GLY A 1 80 ? 6.164 5.488 -4.120 1.00 89.62 80 GLY A O 1
ATOM 593 N N . LYS A 1 81 ? 5.184 5.622 -2.105 1.00 90.62 81 LYS A N 1
ATOM 594 C CA . LYS A 1 81 ? 5.786 6.907 -1.716 1.00 90.62 81 LYS A CA 1
ATOM 595 C C . LYS A 1 81 ? 6.385 6.832 -0.314 1.00 90.62 81 LYS A C 1
ATOM 597 O O . LYS A 1 81 ? 5.926 6.066 0.523 1.00 90.62 81 LYS A O 1
ATOM 602 N N . LEU A 1 82 ? 7.396 7.655 -0.052 1.00 93.25 82 LEU A N 1
ATOM 603 C CA . LEU A 1 82 ? 7.912 7.893 1.296 1.00 93.25 82 LEU A CA 1
ATOM 604 C C . LEU A 1 82 ? 7.307 9.197 1.821 1.00 93.25 82 LEU A C 1
ATOM 606 O O . LEU A 1 82 ? 7.401 10.222 1.144 1.00 93.25 82 LEU A O 1
ATOM 610 N N . GLY A 1 83 ? 6.689 9.175 2.999 1.00 94.06 83 GLY A N 1
ATOM 611 C CA . GLY A 1 83 ? 6.141 10.384 3.605 1.00 94.06 83 GLY A CA 1
ATOM 612 C C . GLY A 1 83 ? 5.064 10.127 4.649 1.00 94.06 83 GLY A C 1
ATOM 613 O O . GLY A 1 83 ? 4.960 9.042 5.219 1.00 94.06 83 GLY A O 1
ATOM 614 N N . ALA A 1 84 ? 4.273 11.168 4.896 1.00 94.94 84 ALA A N 1
ATOM 615 C CA . ALA A 1 84 ? 3.099 11.117 5.747 1.00 94.94 84 ALA A CA 1
ATOM 616 C C . ALA A 1 84 ? 1.841 11.404 4.922 1.00 94.94 84 ALA A C 1
ATOM 618 O O . ALA A 1 84 ? 1.862 12.244 4.021 1.00 94.94 84 ALA A O 1
ATOM 619 N N . GLY A 1 85 ? 0.746 10.720 5.228 1.00 91.81 85 GLY A N 1
ATOM 620 C CA . GLY A 1 85 ? -0.520 10.900 4.529 1.00 91.81 85 GLY A CA 1
ATOM 621 C C . GLY A 1 85 ? -1.677 10.280 5.288 1.00 91.81 85 GLY A C 1
ATOM 622 O O . GLY A 1 85 ? -1.482 9.569 6.267 1.00 91.81 85 GLY A O 1
ATOM 623 N N . GLU A 1 86 ? -2.892 10.567 4.848 1.00 93.44 86 GLU A N 1
ATOM 624 C CA . GLU A 1 86 ? -4.071 9.881 5.363 1.00 93.44 86 GLU A CA 1
ATOM 625 C C . GLU A 1 86 ? -4.081 8.415 4.924 1.00 93.44 86 GLU A C 1
ATOM 627 O O . GLU A 1 86 ? -3.718 8.080 3.794 1.00 93.44 86 GLU A O 1
ATOM 632 N N . HIS A 1 87 ? -4.514 7.553 5.837 1.00 93.50 87 HIS A N 1
ATOM 633 C CA . HIS A 1 87 ? -4.600 6.117 5.642 1.00 93.50 87 HIS A CA 1
ATOM 634 C C . HIS A 1 87 ? -5.929 5.606 6.180 1.00 93.50 87 HIS A C 1
ATOM 636 O O . HIS A 1 87 ? -6.256 5.795 7.356 1.00 93.50 87 HIS A O 1
ATOM 642 N N . HIS A 1 88 ? -6.686 4.956 5.303 1.00 94.12 88 HIS A N 1
ATOM 643 C CA . HIS A 1 88 ? -7.901 4.241 5.663 1.00 94.12 88 HIS A CA 1
ATOM 644 C C . HIS A 1 88 ? -7.685 2.753 5.469 1.00 94.12 88 HIS A C 1
ATOM 646 O O . HIS A 1 88 ? -7.172 2.312 4.437 1.00 94.12 88 HIS A O 1
ATOM 652 N N . GLN A 1 89 ? -8.144 1.985 6.444 1.00 94.44 89 GLN A N 1
ATOM 653 C CA . GLN A 1 89 ? -8.089 0.544 6.406 1.00 94.44 89 GLN A CA 1
ATOM 654 C C . GLN A 1 89 ? -9.360 -0.063 6.988 1.00 94.44 89 GLN A C 1
ATOM 656 O O . GLN A 1 89 ? -9.774 0.283 8.094 1.00 94.44 89 GLN A O 1
ATOM 661 N N . ASN A 1 90 ? -9.929 -1.033 6.278 1.00 96.00 90 ASN A N 1
ATOM 662 C CA . ASN A 1 90 ? -11.081 -1.806 6.718 1.00 96.00 90 ASN A CA 1
ATOM 663 C C . ASN A 1 90 ? -10.985 -3.250 6.202 1.00 96.00 90 ASN A C 1
ATOM 665 O O . ASN A 1 90 ? -11.510 -3.598 5.139 1.00 96.00 90 ASN A O 1
ATOM 669 N N . ASN A 1 91 ? -10.312 -4.094 6.982 1.00 96.75 91 ASN A N 1
ATOM 670 C CA . ASN A 1 91 ? -9.981 -5.466 6.617 1.00 96.75 91 ASN A CA 1
ATOM 671 C C . ASN A 1 91 ? -10.640 -6.461 7.574 1.00 96.75 91 ASN A C 1
ATOM 673 O O . ASN A 1 91 ? -10.704 -6.235 8.782 1.00 96.75 91 ASN A O 1
ATOM 677 N N . ALA A 1 92 ? -11.092 -7.589 7.042 1.00 97.50 92 ALA A N 1
ATOM 678 C CA . ALA A 1 92 ? -11.639 -8.695 7.817 1.00 97.50 92 ALA A CA 1
ATOM 679 C C . ALA A 1 92 ? -11.242 -10.019 7.166 1.00 97.50 92 ALA A C 1
ATOM 681 O O . ALA A 1 92 ? -11.295 -10.143 5.945 1.00 97.50 92 ALA A O 1
ATOM 682 N N . GLY A 1 93 ? -10.837 -10.999 7.967 1.00 96.81 93 GLY A N 1
ATOM 683 C CA . GLY A 1 93 ? -10.295 -12.261 7.484 1.00 96.81 93 GLY A CA 1
ATOM 684 C C . GLY A 1 93 ? -10.594 -13.420 8.418 1.00 96.81 93 GLY A C 1
ATOM 685 O O . GLY A 1 93 ? -10.385 -13.323 9.628 1.00 96.81 93 GLY A O 1
ATOM 686 N N . VAL A 1 94 ? -11.055 -14.527 7.842 1.00 96.50 94 VAL A N 1
ATOM 687 C CA . VAL A 1 94 ? -11.317 -15.793 8.525 1.00 96.50 94 VAL A CA 1
ATOM 688 C C . VAL A 1 94 ? -10.792 -16.943 7.664 1.00 96.50 94 VAL A C 1
ATOM 690 O O . VAL A 1 94 ? -11.514 -17.511 6.844 1.00 96.50 94 VAL A O 1
ATOM 693 N N . LEU A 1 95 ? -9.521 -17.298 7.869 1.00 94.81 95 LEU A N 1
ATOM 694 C CA . LEU A 1 95 ? -8.822 -18.406 7.211 1.00 94.81 95 LEU A CA 1
ATOM 695 C C . LEU A 1 95 ? -8.922 -18.340 5.684 1.00 94.81 95 LEU A C 1
ATOM 697 O O . LEU A 1 95 ? -8.107 -17.696 5.050 1.00 94.81 95 LEU A O 1
ATOM 701 N N . PHE A 1 96 ? -9.902 -19.000 5.072 1.00 94.94 96 PHE A N 1
ATOM 702 C CA . PHE A 1 96 ? -10.012 -19.130 3.618 1.00 94.94 96 PHE A CA 1
ATOM 703 C C . PHE A 1 96 ? -10.792 -17.999 2.941 1.00 94.94 96 PHE A C 1
ATOM 705 O O . PHE A 1 96 ? -10.911 -18.003 1.714 1.00 94.94 96 PHE A O 1
ATOM 712 N N . TRP A 1 97 ? -11.320 -17.039 3.699 1.00 94.81 97 TRP A N 1
ATOM 713 C CA . TRP A 1 97 ? -12.051 -15.888 3.173 1.00 94.81 97 TRP A CA 1
ATOM 714 C C . TRP A 1 97 ? -11.632 -14.602 3.879 1.00 94.81 97 TRP A C 1
ATOM 716 O O . TRP A 1 97 ? -11.433 -14.586 5.089 1.00 94.81 97 TRP A O 1
ATOM 726 N N . GLY A 1 98 ? -11.545 -13.508 3.135 1.00 94.44 98 GLY A N 1
ATOM 727 C CA . GLY A 1 98 ? -11.353 -12.181 3.691 1.00 94.44 98 GLY A CA 1
ATOM 728 C C . GLY A 1 98 ? -11.698 -11.080 2.701 1.00 94.44 98 GLY A C 1
ATOM 729 O O . GLY A 1 98 ? -11.872 -11.318 1.505 1.00 94.44 98 GLY A O 1
ATOM 730 N N . ARG A 1 99 ? -11.780 -9.862 3.220 1.00 93.81 99 ARG A N 1
ATOM 731 C CA . ARG A 1 99 ? -11.960 -8.617 2.483 1.00 93.81 99 ARG A CA 1
ATOM 732 C C . ARG A 1 99 ? -10.926 -7.621 2.971 1.00 93.81 99 ARG A C 1
ATOM 734 O O . ARG A 1 99 ? -10.744 -7.461 4.175 1.00 93.81 99 ARG A O 1
ATOM 741 N N . GLU A 1 100 ? -10.325 -6.910 2.036 1.00 93.44 100 GLU A N 1
ATOM 742 C CA . GLU A 1 100 ? -9.365 -5.849 2.289 1.00 93.44 100 GLU A CA 1
ATOM 743 C C . GLU A 1 100 ? -9.829 -4.576 1.600 1.00 93.44 100 GLU A C 1
ATOM 745 O O . GLU A 1 100 ? -10.151 -4.587 0.410 1.00 93.44 100 GLU A O 1
ATOM 750 N N . GLU A 1 101 ? -9.866 -3.481 2.349 1.00 92.88 101 GLU A N 1
ATOM 751 C CA . GLU A 1 101 ? -10.153 -2.148 1.837 1.00 92.88 101 GLU A CA 1
ATOM 752 C C . GLU A 1 101 ? -9.079 -1.197 2.367 1.00 92.88 101 GLU A C 1
ATOM 754 O O . GLU A 1 101 ? -9.038 -0.925 3.564 1.00 92.88 101 GLU A O 1
ATOM 759 N N . ASN A 1 102 ? -8.217 -0.698 1.480 1.00 91.88 102 ASN A N 1
ATOM 760 C CA . ASN A 1 102 ? -7.126 0.213 1.833 1.00 91.88 102 ASN A CA 1
ATOM 761 C C . ASN A 1 102 ? -7.204 1.488 0.977 1.00 91.88 102 ASN A C 1
ATOM 763 O O . ASN A 1 102 ? -7.456 1.407 -0.230 1.00 91.88 102 ASN A O 1
ATOM 767 N N . SER A 1 103 ? -6.946 2.664 1.553 1.00 90.50 103 SER A N 1
ATOM 768 C CA . SER A 1 103 ? -6.752 3.901 0.782 1.00 90.50 103 SER A CA 1
ATOM 769 C C . SER A 1 103 ? -5.620 4.765 1.340 1.00 90.50 103 SER A C 1
ATOM 771 O O . SER A 1 103 ? -5.430 4.860 2.547 1.00 90.50 103 SER A O 1
ATOM 773 N N . TRP A 1 104 ? -4.888 5.406 0.421 1.00 86.81 104 TRP A N 1
ATOM 774 C CA . TRP A 1 104 ? -3.708 6.252 0.687 1.00 86.81 104 TRP A CA 1
ATOM 775 C C . TRP A 1 104 ? -3.904 7.722 0.293 1.00 86.81 104 TRP A C 1
ATOM 777 O O . TRP A 1 104 ? -3.001 8.549 0.411 1.00 86.81 104 TRP A O 1
ATOM 787 N N . LYS A 1 105 ? -5.057 8.039 -0.297 1.00 77.00 105 LYS A N 1
ATOM 788 C CA . LYS A 1 105 ? -5.463 9.403 -0.632 1.00 77.00 105 LYS A CA 1
ATOM 789 C C . LYS A 1 105 ? -6.580 9.756 0.325 1.00 77.00 105 LYS A C 1
ATOM 791 O O . LYS A 1 105 ? -7.423 8.895 0.579 1.00 77.00 105 LYS A O 1
ATOM 796 N N . GLY A 1 106 ? -6.516 10.971 0.864 1.00 60.97 106 GLY A N 1
ATOM 797 C CA . GLY A 1 106 ? -7.344 11.391 1.980 1.00 60.97 106 GLY A CA 1
ATOM 798 C C . GLY A 1 106 ? -8.780 10.926 1.865 1.00 60.97 106 GLY A C 1
ATOM 799 O O . GLY A 1 106 ? -9.396 11.044 0.805 1.00 60.97 106 GLY A O 1
ATOM 800 N N . ALA A 1 107 ? -9.277 10.338 2.947 1.00 48.25 107 ALA A N 1
ATOM 801 C CA . ALA A 1 107 ? -10.621 9.805 3.038 1.00 48.25 107 ALA A CA 1
ATOM 802 C C . ALA A 1 107 ? -11.604 10.973 3.186 1.00 48.25 107 ALA A C 1
ATOM 804 O O . ALA A 1 107 ? -12.360 11.065 4.153 1.00 48.25 107 ALA A O 1
ATOM 805 N N . GLY A 1 108 ? -11.632 11.875 2.200 1.00 55.75 108 GLY A N 1
ATOM 806 C CA . GLY A 1 108 ? -12.828 12.652 1.940 1.00 55.75 108 GLY A CA 1
ATOM 807 C C . GLY A 1 108 ? -13.955 11.638 1.796 1.00 55.75 108 GLY A C 1
ATOM 808 O O . GLY A 1 108 ? -13.889 10.766 0.930 1.00 55.75 108 GLY A O 1
ATOM 809 N N . ALA A 1 109 ? -14.944 11.703 2.689 1.00 50.62 109 ALA A N 1
ATOM 810 C CA . ALA A 1 109 ? -15.918 10.645 2.983 1.00 50.62 109 ALA A CA 1
ATOM 811 C C . ALA A 1 109 ? -16.782 10.153 1.792 1.00 50.62 109 ALA A C 1
ATOM 813 O O . ALA A 1 109 ? -17.679 9.330 1.978 1.00 50.62 109 ALA A O 1
ATOM 814 N N . GLY A 1 110 ? -16.525 10.628 0.573 1.00 57.41 110 GLY A N 1
ATOM 815 C CA . GLY A 1 110 ? -17.194 10.230 -0.659 1.00 57.41 110 GLY A CA 1
ATOM 816 C C . GLY A 1 110 ? -16.292 9.663 -1.759 1.00 57.41 110 GLY A C 1
ATOM 817 O O . GLY A 1 110 ? -16.839 9.072 -2.690 1.00 57.41 110 GLY A O 1
ATOM 818 N N . ASP A 1 111 ? -14.957 9.775 -1.695 1.00 66.00 111 ASP A N 1
ATOM 819 C CA . ASP A 1 111 ? -14.114 9.411 -2.845 1.00 66.00 111 ASP A CA 1
ATOM 820 C C . ASP A 1 111 ? -13.736 7.921 -2.869 1.00 66.00 111 ASP A C 1
ATOM 822 O O . ASP A 1 111 ? -12.582 7.503 -2.723 1.00 66.00 111 ASP A O 1
ATOM 826 N N . ARG A 1 112 ? -14.764 7.090 -3.080 1.00 59.00 112 ARG A N 1
ATOM 827 C CA . ARG A 1 112 ? -14.641 5.634 -3.249 1.00 59.00 112 ARG A CA 1
ATOM 828 C C . ARG A 1 112 ? -13.726 5.237 -4.407 1.00 59.00 112 ARG A C 1
ATOM 830 O O . ARG A 1 112 ? -13.305 4.083 -4.439 1.00 59.00 112 ARG A O 1
ATOM 837 N N . ALA A 1 113 ? -13.408 6.147 -5.331 1.00 62.75 113 ALA A N 1
ATOM 838 C CA . ALA A 1 113 ? -12.490 5.866 -6.431 1.00 62.75 113 ALA A CA 1
ATOM 839 C C . ALA A 1 113 ? -11.051 5.625 -5.943 1.00 62.75 113 ALA A C 1
ATOM 841 O O . ALA A 1 113 ? -10.261 4.995 -6.644 1.00 62.75 113 ALA A O 1
ATOM 842 N N . THR A 1 114 ? -10.712 6.083 -4.735 1.00 78.38 114 THR A N 1
ATOM 843 C CA . THR A 1 114 ? -9.372 5.922 -4.152 1.00 78.38 114 THR A CA 1
ATOM 844 C C . THR A 1 114 ? -9.222 4.681 -3.270 1.00 78.38 114 THR A C 1
ATOM 846 O O . THR A 1 114 ? -8.099 4.325 -2.906 1.00 78.38 114 THR A O 1
ATOM 849 N N . VAL A 1 115 ? -10.331 4.002 -2.950 1.00 86.19 115 VAL A N 1
ATOM 850 C CA . VAL A 1 115 ? -10.338 2.808 -2.098 1.00 86.19 115 VAL A CA 1
ATOM 851 C C . VAL A 1 115 ? -10.020 1.577 -2.937 1.00 86.19 115 VAL A C 1
ATOM 853 O O . VAL A 1 115 ? -10.787 1.175 -3.815 1.00 86.19 115 VAL A O 1
ATOM 856 N N . GLN A 1 116 ? -8.895 0.941 -2.633 1.00 87.06 116 GLN A N 1
ATOM 857 C CA . GLN A 1 116 ? -8.540 -0.353 -3.194 1.00 87.06 116 GLN A CA 1
ATOM 858 C C . GLN A 1 116 ? -9.278 -1.440 -2.424 1.00 87.06 116 GLN A C 1
ATOM 860 O O . GLN A 1 116 ? -9.046 -1.621 -1.232 1.00 87.06 116 GLN A O 1
ATOM 865 N N . LYS A 1 117 ? -10.172 -2.149 -3.115 1.00 89.94 117 LYS A N 1
ATOM 866 C CA . LYS A 1 117 ? -10.904 -3.296 -2.575 1.00 89.94 117 LYS A CA 1
ATOM 867 C C . LYS A 1 117 ? -10.362 -4.579 -3.176 1.00 89.94 117 LYS A C 1
ATOM 869 O O . LYS A 1 117 ? -10.316 -4.687 -4.402 1.00 89.94 117 LYS A O 1
ATOM 874 N N . ASN A 1 118 ? -10.007 -5.531 -2.324 1.00 90.56 118 ASN A N 1
ATOM 875 C CA . ASN A 1 118 ? -9.552 -6.857 -2.719 1.00 90.56 118 ASN A CA 1
ATOM 876 C C . ASN A 1 118 ? -10.240 -7.909 -1.846 1.00 90.56 118 ASN A C 1
ATOM 878 O O . ASN A 1 118 ? -10.337 -7.727 -0.633 1.00 90.56 118 ASN A O 1
ATOM 882 N N . SER A 1 119 ? -10.663 -9.036 -2.415 1.00 92.25 119 SER A N 1
ATOM 883 C CA . SER A 1 119 ? -10.924 -10.220 -1.596 1.00 92.25 119 SER A CA 1
ATOM 884 C C . SER A 1 119 ? -9.611 -10.929 -1.257 1.00 92.25 119 SER A C 1
ATOM 886 O O . SER A 1 119 ? -8.651 -10.925 -2.031 1.00 92.25 119 SER A O 1
ATOM 888 N N . ALA A 1 120 ? -9.573 -11.565 -0.098 1.00 92.44 120 ALA A N 1
ATOM 889 C CA . ALA A 1 120 ? -8.471 -12.389 0.365 1.00 92.44 120 ALA A CA 1
ATOM 890 C C . ALA A 1 120 ? -8.974 -13.802 0.683 1.00 92.44 120 ALA A C 1
ATOM 892 O O . ALA A 1 120 ? -10.177 -14.076 0.736 1.00 92.44 120 ALA A O 1
ATOM 893 N N . GLY A 1 121 ? -8.039 -14.716 0.885 1.00 93.50 121 GLY A N 1
ATOM 894 C CA . GLY A 1 121 ? -8.310 -16.121 1.129 1.00 93.50 121 GLY A CA 1
ATOM 895 C C . GLY A 1 121 ? -8.563 -16.906 -0.152 1.00 93.50 121 GLY A C 1
ATOM 896 O O . GLY A 1 121 ? -8.909 -16.339 -1.185 1.00 93.50 121 GLY A O 1
ATOM 897 N N . VAL A 1 122 ? -8.404 -18.229 -0.096 1.00 92.38 122 VAL A N 1
ATOM 898 C CA . VAL A 1 122 ? -8.637 -19.126 -1.247 1.00 92.38 122 VAL A CA 1
ATOM 899 C C . VAL A 1 122 ? -10.014 -18.891 -1.882 1.00 92.38 122 VAL A C 1
ATOM 901 O O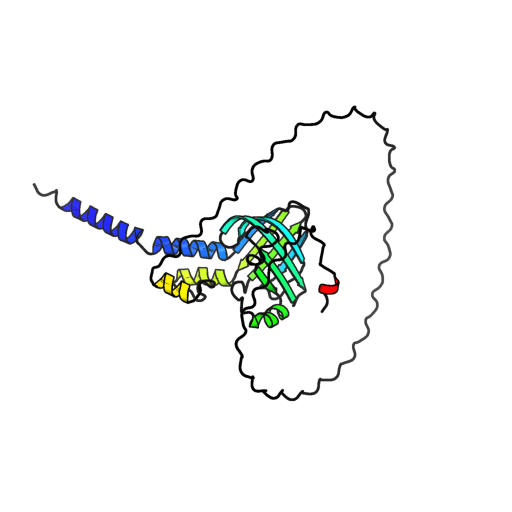 . VAL A 1 122 ? -10.128 -18.801 -3.103 1.00 92.38 122 VAL A O 1
ATOM 904 N N . VAL A 1 123 ? -11.054 -18.725 -1.059 1.00 92.12 123 VAL A N 1
ATOM 905 C CA . VAL A 1 123 ? -12.429 -18.482 -1.519 1.00 92.12 123 VAL A CA 1
ATOM 906 C C . VAL A 1 123 ? -12.561 -17.097 -2.147 1.00 92.12 123 VAL A C 1
ATOM 908 O O . VAL A 1 123 ? -13.174 -16.964 -3.206 1.00 92.12 123 VAL A O 1
ATOM 911 N N . GLY A 1 124 ? -11.983 -16.067 -1.522 1.00 88.12 124 GLY A N 1
ATOM 912 C CA . GLY A 1 124 ? -12.003 -14.705 -2.055 1.00 88.12 124 GLY A CA 1
ATOM 913 C C . GLY A 1 124 ? -11.257 -14.600 -3.383 1.00 88.12 124 GLY A C 1
ATOM 914 O O . GLY A 1 124 ? -11.770 -14.032 -4.341 1.00 88.12 124 GLY A O 1
ATOM 915 N N . ILE A 1 125 ? -10.086 -15.230 -3.479 1.00 88.06 125 ILE A N 1
ATOM 916 C CA . ILE A 1 125 ? -9.279 -15.287 -4.701 1.00 88.06 125 ILE A CA 1
ATOM 917 C C . ILE A 1 125 ? -10.034 -16.016 -5.816 1.00 88.06 125 ILE A C 1
ATOM 919 O O . ILE A 1 125 ? -10.075 -15.510 -6.933 1.00 88.06 125 ILE A O 1
ATOM 923 N N . ALA A 1 126 ? -10.662 -17.162 -5.531 1.00 89.12 126 ALA A N 1
ATOM 924 C CA . ALA A 1 126 ? -11.416 -17.919 -6.531 1.00 89.12 126 ALA A CA 1
ATOM 925 C C . ALA A 1 126 ? -12.641 -17.152 -7.061 1.00 89.12 126 ALA A C 1
ATOM 927 O O . ALA A 1 126 ? -12.946 -17.228 -8.252 1.00 89.12 126 ALA A O 1
ATOM 928 N N . ARG A 1 127 ? -13.328 -16.386 -6.201 1.00 86.25 127 ARG A N 1
ATOM 929 C CA . ARG A 1 127 ? -14.467 -15.539 -6.597 1.00 86.25 127 ARG A CA 1
ATOM 930 C C . ARG A 1 127 ? -14.019 -14.335 -7.427 1.00 86.25 127 ARG A C 1
ATOM 932 O O . ARG A 1 127 ? -14.567 -14.095 -8.501 1.00 86.25 127 ARG A O 1
ATOM 939 N N . ASP A 1 128 ? -12.975 -13.647 -6.976 1.00 81.44 128 ASP A N 1
ATOM 940 C CA . ASP A 1 128 ? -12.433 -12.451 -7.628 1.00 81.44 128 ASP A CA 1
ATOM 941 C C . ASP A 1 128 ? -11.549 -12.755 -8.841 1.00 81.44 128 ASP A C 1
ATOM 943 O O . ASP A 1 128 ? -11.123 -11.829 -9.531 1.00 81.44 128 ASP A O 1
ATOM 947 N N . ALA A 1 129 ? -11.226 -14.022 -9.122 1.00 75.06 129 ALA A N 1
ATOM 948 C CA . ALA A 1 129 ? -10.398 -14.390 -10.272 1.00 75.06 129 ALA A CA 1
ATOM 949 C C . ALA A 1 129 ? -10.963 -13.821 -11.587 1.00 75.06 129 ALA A C 1
ATOM 951 O O . ALA A 1 129 ? -10.205 -13.485 -12.494 1.00 75.06 129 ALA A O 1
ATOM 952 N N . LYS A 1 130 ? -12.290 -13.643 -11.658 1.00 64.75 130 LYS A N 1
ATOM 953 C CA . LYS A 1 130 ? -12.982 -13.010 -12.788 1.00 64.75 130 LYS A CA 1
ATOM 954 C C . LYS A 1 130 ? -12.823 -11.489 -12.841 1.00 64.75 130 LYS A C 1
ATOM 956 O O . LYS A 1 130 ? -12.893 -10.921 -13.923 1.00 64.75 130 LYS A O 1
ATOM 961 N N . GLU A 1 131 ? -12.610 -10.831 -11.704 1.00 57.38 131 GLU A N 1
ATOM 962 C CA . GLU A 1 131 ? -12.521 -9.368 -11.616 1.00 57.38 131 GLU A CA 1
ATOM 963 C C . GLU A 1 131 ? -11.125 -8.828 -11.959 1.00 57.38 131 GLU A C 1
ATOM 965 O O . GLU A 1 131 ? -10.945 -7.620 -12.096 1.00 57.38 131 GLU A O 1
ATOM 970 N N . GLY A 1 132 ? -10.127 -9.703 -12.144 1.00 50.94 132 GLY A N 1
ATOM 971 C CA . GLY A 1 132 ? -8.881 -9.368 -12.844 1.00 50.94 132 GLY A CA 1
ATOM 972 C C . GLY A 1 132 ? -7.988 -8.317 -12.172 1.00 50.94 132 GLY A C 1
ATOM 973 O O . GLY A 1 132 ? -6.995 -7.893 -12.762 1.00 50.94 132 GLY A O 1
ATOM 974 N N . ARG A 1 133 ? -8.273 -7.900 -10.931 1.00 59.31 133 ARG A N 1
ATOM 975 C CA . ARG A 1 133 ? -7.466 -6.917 -10.183 1.00 59.31 133 ARG A CA 1
ATOM 976 C C . ARG A 1 133 ? -6.218 -7.563 -9.577 1.00 59.31 133 ARG A C 1
ATOM 978 O O . ARG A 1 133 ? -5.989 -7.557 -8.374 1.00 59.31 133 ARG A O 1
ATOM 985 N N . ALA A 1 134 ? -5.385 -8.140 -10.436 1.00 57.25 134 ALA A N 1
ATOM 986 C CA . ALA A 1 134 ? -4.173 -8.862 -10.061 1.00 57.25 134 ALA A CA 1
ATOM 987 C C . ALA A 1 134 ? -2.985 -7.945 -9.699 1.00 57.25 134 ALA A C 1
ATOM 989 O O . ALA A 1 134 ? -1.899 -8.440 -9.426 1.00 57.25 134 A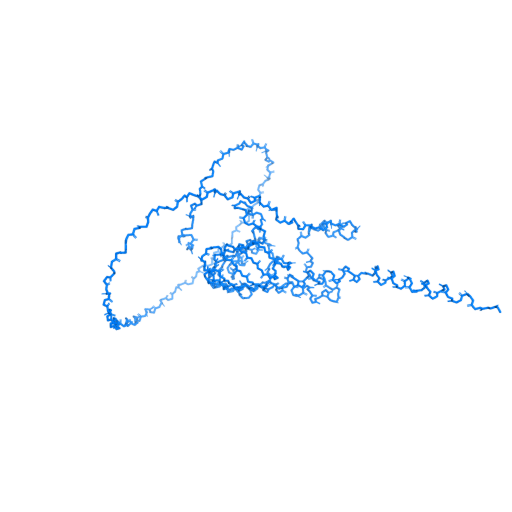LA A O 1
ATOM 990 N N . ASN A 1 135 ? -3.159 -6.620 -9.687 1.00 66.25 135 ASN A N 1
ATOM 991 C CA . ASN A 1 135 ? -2.055 -5.673 -9.472 1.00 66.25 135 ASN A CA 1
ATOM 992 C C . ASN A 1 135 ? -1.512 -5.687 -8.031 1.00 66.25 135 ASN A C 1
ATOM 994 O O . ASN A 1 135 ? -0.396 -5.234 -7.796 1.00 66.25 135 ASN A O 1
ATOM 998 N N . TYR A 1 136 ? -2.296 -6.200 -7.080 1.00 70.81 136 TYR A N 1
ATOM 999 C CA . TYR A 1 136 ? -1.963 -6.243 -5.654 1.00 70.81 136 TYR A CA 1
ATOM 1000 C C . TYR A 1 136 ? -1.727 -7.677 -5.140 1.00 70.81 136 TYR A C 1
ATOM 1002 O O . TYR A 1 136 ? -1.648 -7.910 -3.940 1.00 70.81 136 TYR A O 1
ATOM 1010 N N . ARG A 1 137 ? -1.640 -8.668 -6.042 1.00 83.00 137 ARG A N 1
ATOM 1011 C CA . ARG A 1 137 ? -1.570 -10.095 -5.699 1.00 83.00 137 ARG A CA 1
ATOM 1012 C C . ARG A 1 137 ? -0.313 -10.726 -6.319 1.00 83.00 137 ARG A C 1
ATOM 1014 O O . ARG A 1 137 ? -0.115 -10.548 -7.520 1.00 83.00 137 ARG A O 1
ATOM 1021 N N . PRO A 1 138 ? 0.491 -11.510 -5.579 1.00 88.75 138 PRO A N 1
ATOM 1022 C CA . PRO A 1 138 ? 0.390 -11.823 -4.150 1.00 88.75 138 PRO A CA 1
ATOM 1023 C C . PRO A 1 138 ? 1.023 -10.743 -3.250 1.00 88.75 138 PRO A C 1
ATOM 1025 O O . PRO A 1 138 ? 2.109 -10.244 -3.548 1.00 88.75 138 PRO A O 1
ATOM 1028 N N . ALA A 1 139 ? 0.369 -10.441 -2.123 1.00 91.44 139 ALA A N 1
ATOM 1029 C CA . ALA A 1 139 ? 0.867 -9.547 -1.074 1.00 91.44 139 ALA A CA 1
ATOM 1030 C C . ALA A 1 139 ? 0.727 -10.175 0.330 1.00 91.44 139 ALA A C 1
ATOM 1032 O O . ALA A 1 139 ? -0.089 -11.076 0.528 1.00 91.44 139 ALA A O 1
ATOM 1033 N N . CYS A 1 140 ? 1.548 -9.726 1.280 1.00 94.62 140 CYS A N 1
ATOM 1034 C CA . CYS A 1 140 ? 1.551 -10.142 2.683 1.00 94.62 140 CYS A CA 1
ATOM 1035 C C . CYS A 1 140 ? 1.375 -8.910 3.562 1.00 94.62 140 CYS A C 1
ATOM 1037 O O . CYS A 1 140 ? 2.278 -8.087 3.665 1.00 94.62 140 CYS A O 1
ATOM 1039 N N . ILE A 1 141 ? 0.207 -8.765 4.159 1.00 95.00 141 ILE A N 1
ATOM 1040 C CA . ILE A 1 141 ? -0.236 -7.573 4.856 1.00 95.00 141 ILE A CA 1
ATOM 1041 C C . ILE A 1 141 ? -0.344 -7.908 6.333 1.00 95.00 141 ILE A C 1
ATOM 1043 O O . ILE A 1 141 ? -1.112 -8.785 6.716 1.00 95.00 141 ILE A O 1
ATOM 1047 N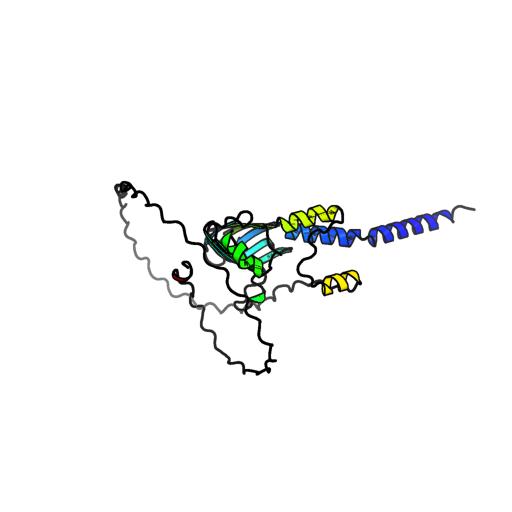 N . HIS A 1 142 ? 0.357 -7.145 7.157 1.00 97.69 142 HIS A N 1
ATOM 1048 C CA . HIS A 1 142 ? 0.340 -7.207 8.605 1.00 97.69 142 HIS A CA 1
ATOM 1049 C C . HIS A 1 142 ? 0.005 -5.837 9.177 1.00 97.69 142 HIS A C 1
ATOM 1051 O O . HIS A 1 142 ? 0.661 -4.831 8.903 1.00 97.69 142 HIS A O 1
ATOM 1057 N N . TYR A 1 143 ? -1.014 -5.817 10.020 1.00 97.00 143 TYR A N 1
ATOM 1058 C CA . TYR A 1 143 ? -1.465 -4.634 10.718 1.00 97.00 143 TYR A CA 1
ATOM 1059 C C . TYR A 1 143 ? -1.665 -4.940 12.185 1.00 97.00 143 TYR A C 1
ATOM 1061 O O . TYR A 1 143 ? -2.394 -5.864 12.553 1.00 97.00 143 TYR A O 1
ATOM 1069 N N . LEU A 1 144 ? -1.049 -4.100 13.003 1.00 98.12 144 LEU A N 1
ATOM 1070 C CA . LEU A 1 144 ? -1.241 -4.069 14.437 1.00 98.12 144 LEU A CA 1
ATOM 1071 C C . LEU A 1 144 ? -1.460 -2.615 14.846 1.00 98.12 144 LEU A C 1
ATOM 1073 O O . LEU A 1 144 ? -0.523 -1.828 14.839 1.00 98.12 144 LEU A O 1
ATOM 1077 N N . HIS A 1 145 ? -2.684 -2.255 15.206 1.00 98.56 145 HIS A N 1
ATOM 1078 C CA . HIS A 1 145 ? -3.064 -0.934 15.688 1.00 98.56 145 HIS A CA 1
ATOM 1079 C C . HIS A 1 145 ? -3.783 -1.071 17.024 1.00 98.56 145 HIS A C 1
ATOM 1081 O O . HIS A 1 145 ? -4.814 -1.741 17.114 1.00 98.56 145 HIS A O 1
ATOM 1087 N N . LEU A 1 146 ? -3.230 -0.450 18.064 1.00 98.25 146 LEU A N 1
ATOM 1088 C CA . LEU A 1 146 ? -3.728 -0.548 19.431 1.00 98.25 146 LEU A CA 1
ATOM 1089 C C . LEU A 1 146 ? -3.904 0.858 20.006 1.00 98.25 146 LEU A C 1
ATOM 1091 O O . LEU A 1 146 ? -2.939 1.552 20.325 1.00 98.25 146 LEU A O 1
ATOM 1095 N N . GLY A 1 147 ? -5.157 1.286 20.155 1.00 98.00 147 GLY A N 1
ATOM 1096 C CA . GLY A 1 147 ? -5.463 2.622 20.647 1.00 98.00 147 GLY A CA 1
ATOM 1097 C C . GLY A 1 147 ? -5.146 3.668 19.584 1.00 98.00 147 GLY A C 1
ATOM 1098 O O . GLY A 1 147 ? -5.817 3.709 18.560 1.00 98.00 147 GLY A O 1
ATOM 1099 N N . PHE A 1 148 ? -4.168 4.533 19.845 1.00 98.25 148 PHE A N 1
ATOM 1100 C CA . PHE A 1 148 ? -3.852 5.681 18.985 1.00 98.25 148 PHE A CA 1
ATOM 1101 C C . PHE A 1 148 ? -2.723 5.421 17.989 1.00 98.25 148 PHE A C 1
ATOM 1103 O O . PHE A 1 148 ? -2.524 6.222 17.078 1.00 98.25 148 PHE A O 1
ATOM 1110 N N . VAL A 1 149 ? -1.951 4.352 18.191 1.00 98.44 149 VAL A N 1
ATOM 1111 C CA . VAL A 1 149 ? -0.737 4.071 17.426 1.00 98.44 149 VAL A CA 1
ATOM 1112 C C . VAL A 1 149 ? -0.757 2.624 16.958 1.00 98.44 149 VAL A C 1
ATOM 1114 O O . VAL A 1 149 ? -1.206 1.717 17.662 1.00 98.44 149 VAL A O 1
ATOM 1117 N N . GLY A 1 150 ? -0.240 2.400 15.761 1.00 98.19 150 GLY A N 1
ATOM 1118 C CA . GLY A 1 150 ? -0.036 1.072 15.218 1.00 98.19 150 GLY A CA 1
ATOM 1119 C C . GLY A 1 150 ? 1.166 0.995 14.302 1.00 98.19 150 GLY A C 1
ATOM 1120 O O . GLY A 1 150 ? 1.721 2.009 13.889 1.00 98.19 150 GLY A O 1
ATOM 1121 N N . VAL A 1 151 ? 1.523 -0.225 13.937 1.00 98.19 151 VAL A N 1
ATOM 1122 C CA . VAL A 1 151 ? 2.475 -0.537 12.882 1.00 98.19 151 VAL A CA 1
ATOM 1123 C C . VAL A 1 151 ? 1.737 -1.200 11.726 1.00 98.19 151 VAL A C 1
ATOM 1125 O O . VAL A 1 151 ? 0.854 -2.045 11.908 1.00 98.19 151 VAL A O 1
ATOM 1128 N N . MET A 1 152 ? 2.107 -0.786 10.525 1.00 96.50 152 MET A N 1
ATOM 1129 C CA . MET A 1 152 ? 1.682 -1.394 9.278 1.00 96.50 152 MET A CA 1
ATOM 1130 C C . MET A 1 152 ? 2.918 -1.911 8.562 1.00 96.50 152 MET A C 1
ATOM 1132 O O . MET A 1 152 ? 3.897 -1.182 8.394 1.00 96.50 152 MET A O 1
ATOM 1136 N N . TRP A 1 153 ? 2.826 -3.142 8.082 1.00 96.44 153 TRP A N 1
ATOM 1137 C CA . TRP A 1 153 ? 3.793 -3.716 7.172 1.00 96.44 153 TRP A CA 1
ATOM 1138 C C . TRP A 1 153 ? 3.071 -4.513 6.081 1.00 96.44 153 TRP A C 1
ATOM 1140 O O . TRP A 1 153 ? 2.363 -5.467 6.371 1.00 96.44 153 TRP A O 1
ATOM 1150 N N . ASN A 1 154 ? 3.256 -4.138 4.820 1.00 95.00 154 ASN A N 1
ATOM 1151 C CA . ASN A 1 154 ? 2.857 -4.907 3.648 1.00 95.00 154 ASN A CA 1
ATOM 1152 C C . ASN A 1 154 ? 4.088 -5.298 2.810 1.00 95.00 154 ASN A C 1
ATOM 1154 O O . ASN A 1 154 ? 4.966 -4.469 2.585 1.00 95.00 154 ASN A O 1
ATOM 1158 N N . LEU A 1 155 ? 4.143 -6.533 2.315 1.00 94.88 155 LEU A N 1
ATOM 1159 C CA . LEU A 1 155 ? 5.101 -7.002 1.313 1.00 94.88 155 LEU A CA 1
ATOM 1160 C C . LEU A 1 155 ? 4.369 -7.329 0.020 1.00 94.88 155 LEU A C 1
ATOM 1162 O O . LEU A 1 155 ? 3.546 -8.239 -0.017 1.00 94.88 155 LEU A O 1
ATOM 1166 N N . ASN A 1 156 ? 4.717 -6.652 -1.065 1.00 93.19 156 ASN A N 1
ATOM 1167 C CA . ASN A 1 156 ? 4.184 -6.935 -2.386 1.00 93.19 156 ASN A CA 1
ATOM 1168 C C . ASN A 1 156 ? 5.183 -7.791 -3.181 1.00 93.19 156 ASN A C 1
ATOM 1170 O O . ASN A 1 156 ? 6.081 -7.272 -3.846 1.00 93.19 156 ASN A O 1
ATOM 1174 N N . TYR A 1 157 ? 5.022 -9.116 -3.128 1.00 92.12 157 TYR A N 1
ATOM 1175 C CA . TYR A 1 157 ? 5.938 -10.063 -3.782 1.00 92.12 157 TYR A CA 1
ATOM 1176 C C . TYR A 1 157 ? 6.002 -9.874 -5.297 1.00 92.12 157 TYR A C 1
ATOM 1178 O O . TYR A 1 157 ? 7.046 -10.087 -5.911 1.00 92.12 157 TYR A O 1
ATOM 1186 N N . TYR A 1 158 ? 4.896 -9.438 -5.899 1.00 88.62 158 TYR A N 1
ATOM 1187 C CA . TYR A 1 158 ? 4.856 -9.119 -7.318 1.00 88.62 158 TYR A CA 1
ATOM 1188 C C . TYR A 1 158 ? 5.829 -7.985 -7.667 1.00 88.62 158 TYR A C 1
ATOM 1190 O O . TYR A 1 158 ? 6.607 -8.088 -8.615 1.00 88.62 158 TYR A O 1
ATOM 1198 N N . LYS A 1 159 ? 5.833 -6.923 -6.858 1.00 90.12 159 LYS A N 1
ATOM 1199 C CA . LYS A 1 159 ? 6.739 -5.782 -7.026 1.00 90.12 159 LYS A CA 1
ATOM 1200 C C . LYS A 1 159 ? 8.180 -6.107 -6.665 1.00 90.12 159 LYS A C 1
ATOM 1202 O O . LYS A 1 159 ? 9.085 -5.578 -7.297 1.00 90.12 159 LYS A O 1
ATOM 1207 N N . MET A 1 160 ? 8.407 -7.029 -5.731 1.00 93.19 160 MET A N 1
ATOM 1208 C CA . MET A 1 160 ? 9.751 -7.558 -5.479 1.00 93.19 160 MET A CA 1
ATOM 1209 C C . MET A 1 160 ? 10.325 -8.246 -6.712 1.00 93.19 160 MET A C 1
ATOM 1211 O O . MET A 1 160 ? 11.451 -7.951 -7.101 1.00 93.19 160 MET A O 1
ATOM 1215 N N . ALA A 1 161 ? 9.552 -9.125 -7.353 1.00 91.94 161 ALA A N 1
ATOM 1216 C CA . ALA A 1 161 ? 10.004 -9.800 -8.563 1.00 91.94 161 ALA A CA 1
ATOM 1217 C C . ALA A 1 161 ? 10.305 -8.801 -9.694 1.00 91.94 161 ALA A C 1
ATOM 1219 O O . ALA A 1 161 ? 11.349 -8.902 -10.329 1.00 91.94 161 ALA A O 1
ATOM 1220 N N . ASP A 1 162 ? 9.450 -7.795 -9.898 1.00 88.75 162 ASP A N 1
ATOM 1221 C CA . ASP A 1 162 ? 9.662 -6.746 -10.908 1.00 88.75 162 ASP A CA 1
ATOM 1222 C C . ASP A 1 162 ? 10.903 -5.872 -10.616 1.00 88.75 162 ASP A C 1
ATOM 1224 O O . ASP A 1 162 ? 11.697 -5.558 -11.513 1.00 88.75 162 ASP A O 1
ATOM 1228 N N . PHE A 1 163 ? 11.136 -5.544 -9.339 1.00 92.88 163 PHE A N 1
ATOM 1229 C CA . PHE A 1 163 ? 12.345 -4.851 -8.898 1.00 92.88 163 PHE A CA 1
ATOM 1230 C C . PHE A 1 163 ? 13.600 -5.663 -9.232 1.00 92.88 163 PHE A C 1
ATOM 1232 O O . PHE A 1 163 ? 14.489 -5.138 -9.905 1.00 92.88 163 PHE A O 1
ATOM 1239 N N . PHE A 1 164 ? 13.664 -6.935 -8.819 1.00 92.88 164 PHE A N 1
ATOM 1240 C CA . PHE A 1 164 ? 14.832 -7.793 -9.043 1.00 92.88 164 PHE A CA 1
ATOM 1241 C C . PHE A 1 164 ? 15.055 -8.110 -10.523 1.00 92.88 164 PHE A C 1
ATOM 1243 O O . PHE A 1 164 ? 16.179 -7.983 -11.003 1.00 92.88 164 PHE A O 1
ATOM 1250 N N . CYS A 1 165 ? 14.011 -8.467 -11.273 1.00 90.38 165 CYS A N 1
ATOM 1251 C CA . CYS A 1 165 ? 14.139 -8.764 -12.699 1.00 90.38 165 CYS A CA 1
ATOM 1252 C C . CYS A 1 165 ? 14.569 -7.534 -13.501 1.00 90.38 165 CYS A C 1
ATOM 1254 O O . CYS A 1 165 ? 15.405 -7.648 -14.401 1.00 90.38 165 CYS A O 1
ATOM 1256 N N . GLY A 1 166 ? 14.065 -6.345 -13.164 1.00 87.12 166 GLY A N 1
ATOM 1257 C CA . GLY A 1 166 ? 14.410 -5.167 -13.950 1.00 87.12 166 GLY A CA 1
ATOM 1258 C C . GLY A 1 166 ? 15.817 -4.629 -13.664 1.00 87.12 166 GLY A C 1
ATOM 1259 O O . GLY A 1 166 ? 16.285 -3.803 -14.442 1.00 87.12 166 GLY A O 1
ATOM 1260 N N . TRP A 1 167 ? 16.538 -5.147 -12.653 1.00 86.81 167 TRP A N 1
ATOM 1261 C CA . TRP A 1 167 ? 17.996 -4.954 -12.571 1.00 86.81 167 TRP A CA 1
ATOM 1262 C C . TRP A 1 167 ? 18.748 -5.571 -13.757 1.00 86.81 167 TRP A C 1
ATOM 1264 O O . TRP A 1 167 ? 19.827 -5.110 -14.120 1.00 86.81 167 TRP A O 1
ATOM 1274 N N . PHE A 1 168 ? 18.148 -6.574 -14.395 1.00 87.94 168 PHE A N 1
ATOM 1275 C CA . PHE A 1 168 ? 18.662 -7.248 -15.586 1.00 87.94 168 PHE A CA 1
ATOM 1276 C C . PHE A 1 168 ? 17.963 -6.772 -16.869 1.00 87.94 168 PHE A C 1
ATOM 1278 O O . PHE A 1 168 ? 18.039 -7.431 -17.902 1.00 87.94 168 PHE A O 1
ATOM 1285 N N . GLY A 1 169 ? 17.233 -5.650 -16.805 1.00 82.62 169 GLY A N 1
ATOM 1286 C CA . GLY A 1 169 ? 16.440 -5.131 -17.922 1.00 82.62 169 GLY A CA 1
ATOM 1287 C C . GLY A 1 169 ? 15.166 -5.930 -18.222 1.00 82.62 169 GLY A C 1
ATOM 1288 O O . GLY A 1 169 ? 14.478 -5.628 -19.195 1.00 82.62 169 GLY A O 1
ATOM 1289 N N . TRP A 1 170 ? 14.820 -6.927 -17.400 1.00 82.69 170 TRP A N 1
ATOM 1290 C CA . TRP A 1 170 ? 13.630 -7.746 -17.600 1.00 82.69 170 TRP A CA 1
ATOM 1291 C C . TRP A 1 170 ? 12.452 -7.240 -16.765 1.00 82.69 170 TRP A C 1
ATOM 1293 O O . TRP A 1 170 ? 12.539 -7.134 -15.549 1.00 82.69 170 TRP A O 1
ATOM 1303 N N . VAL A 1 171 ? 11.322 -6.960 -17.412 1.00 81.19 171 VAL A N 1
ATOM 1304 C CA . VAL A 1 171 ? 10.093 -6.505 -16.746 1.00 81.19 171 VAL A CA 1
ATOM 1305 C C . VAL A 1 171 ? 9.005 -7.561 -16.983 1.00 81.19 171 VAL A C 1
ATOM 1307 O O . VAL A 1 171 ? 8.172 -7.387 -17.874 1.00 81.19 171 VAL A O 1
ATOM 1310 N N . PRO A 1 172 ? 9.008 -8.694 -16.249 1.00 78.12 172 PRO A N 1
ATOM 1311 C CA . PRO A 1 172 ? 8.128 -9.849 -16.513 1.00 78.12 172 PRO A CA 1
ATOM 1312 C C . PRO A 1 172 ? 6.632 -9.526 -16.397 1.00 78.12 172 PRO A C 1
ATOM 1314 O O . PRO A 1 172 ? 5.762 -10.293 -16.804 1.00 78.12 172 PRO A O 1
ATOM 1317 N N . PHE A 1 173 ? 6.339 -8.380 -15.803 1.00 73.69 173 PHE A N 1
ATOM 1318 C CA . PHE A 1 173 ? 5.083 -8.071 -15.160 1.00 73.69 173 PHE A CA 1
ATOM 1319 C C . PHE A 1 173 ? 4.523 -6.710 -15.606 1.00 73.69 173 PHE A C 1
ATOM 1321 O O . PHE A 1 173 ? 3.312 -6.471 -15.530 1.00 73.69 173 PHE A O 1
ATOM 1328 N N . GLY A 1 174 ? 5.384 -5.870 -16.183 1.00 66.62 174 GLY A N 1
ATOM 1329 C CA . GLY A 1 174 ? 5.083 -4.537 -16.690 1.00 66.62 174 GLY A CA 1
ATOM 1330 C C . GLY A 1 174 ? 4.588 -3.555 -15.620 1.00 66.62 174 GLY A C 1
ATOM 1331 O O . GLY A 1 174 ? 4.111 -3.933 -14.548 1.00 66.62 174 GLY A O 1
ATOM 1332 N N . GLU A 1 175 ? 4.598 -2.261 -15.949 1.00 63.19 175 GLU A N 1
ATOM 1333 C CA . GLU A 1 175 ? 3.845 -1.258 -15.189 1.00 63.19 175 GLU A CA 1
ATOM 1334 C C . GLU A 1 175 ? 2.345 -1.555 -15.387 1.00 63.19 175 GLU A C 1
ATOM 1336 O O . GLU A 1 175 ? 1.756 -1.220 -16.417 1.00 63.19 175 GLU A O 1
ATOM 1341 N N . ARG A 1 176 ? 1.722 -2.328 -14.489 1.00 52.62 176 ARG A N 1
ATOM 1342 C CA . ARG A 1 176 ? 0.275 -2.602 -14.533 1.00 52.62 176 ARG A CA 1
ATOM 1343 C C . ARG A 1 176 ? -0.493 -1.418 -13.948 1.00 52.62 176 ARG A C 1
ATOM 1345 O O . ARG A 1 176 ? -0.382 -1.135 -12.758 1.00 52.62 176 ARG A O 1
ATOM 1352 N N . GLY A 1 177 ? -1.281 -0.759 -14.793 1.00 48.31 177 GLY A N 1
ATOM 1353 C CA . GLY A 1 177 ? -2.028 0.470 -14.488 1.00 48.31 177 GLY A CA 1
ATOM 1354 C C . GLY A 1 177 ? -1.912 1.503 -15.609 1.00 48.31 177 GLY A C 1
ATOM 1355 O O . GLY A 1 177 ? -2.804 2.323 -15.796 1.00 48.31 177 GLY A O 1
ATOM 1356 N N . GLU A 1 178 ? -0.859 1.396 -16.412 1.00 49.25 178 GLU A N 1
ATOM 1357 C CA . GLU A 1 178 ? -0.812 1.986 -17.738 1.00 49.25 178 GLU A CA 1
ATOM 1358 C C . GLU A 1 178 ? -1.693 1.152 -18.662 1.00 49.25 178 GLU A C 1
ATOM 1360 O O . GLU A 1 178 ? -1.529 -0.068 -18.758 1.00 49.25 178 GLU A O 1
ATOM 1365 N N . SER A 1 179 ? -2.659 1.796 -19.319 1.00 47.22 179 SER A N 1
ATOM 1366 C CA . SER A 1 179 ? -3.335 1.154 -20.443 1.00 47.22 179 SER A CA 1
ATOM 1367 C C . SER A 1 179 ? -2.277 0.738 -21.471 1.00 47.22 179 SER A C 1
ATOM 1369 O O . SER A 1 179 ? -1.201 1.336 -21.531 1.00 47.22 179 SER A O 1
ATOM 1371 N N . GLU A 1 180 ? -2.558 -0.264 -22.300 1.00 46.34 180 GLU A N 1
ATOM 1372 C CA . GLU A 1 180 ? -1.674 -0.604 -23.422 1.00 46.34 180 GLU A CA 1
ATOM 1373 C C . GLU A 1 180 ? -1.347 0.647 -24.261 1.00 46.34 180 GLU A C 1
ATOM 1375 O O . GLU A 1 180 ? -0.194 0.877 -24.610 1.00 46.34 180 GLU A O 1
ATOM 1380 N N . ALA A 1 181 ? -2.321 1.551 -24.422 1.00 45.47 181 ALA A N 1
ATOM 1381 C CA . ALA A 1 181 ? -2.140 2.860 -25.043 1.00 45.47 181 ALA A CA 1
ATOM 1382 C C . ALA A 1 181 ? -1.167 3.785 -24.285 1.00 45.47 181 ALA A C 1
ATOM 1384 O O . ALA A 1 181 ? -0.430 4.540 -24.911 1.00 45.47 181 ALA A O 1
ATOM 1385 N N . THR A 1 182 ? -1.119 3.725 -22.953 1.00 51.50 182 THR A N 1
ATOM 1386 C CA . THR A 1 182 ? -0.150 4.480 -22.145 1.00 51.50 182 THR A CA 1
ATOM 1387 C C . THR A 1 182 ? 1.252 3.884 -22.277 1.00 51.50 182 THR A C 1
ATOM 1389 O O . THR A 1 182 ? 2.200 4.651 -22.403 1.00 51.50 182 THR A O 1
ATOM 1392 N N . ARG A 1 183 ? 1.393 2.550 -22.360 1.00 50.41 183 ARG A N 1
ATOM 1393 C CA . ARG A 1 183 ? 2.685 1.903 -22.667 1.00 50.41 183 ARG A CA 1
ATOM 1394 C C . ARG A 1 183 ? 3.201 2.277 -24.050 1.00 50.41 183 ARG A C 1
ATOM 1396 O O . ARG A 1 183 ? 4.379 2.596 -24.175 1.00 50.41 183 ARG A O 1
ATOM 1403 N N . VAL A 1 184 ? 2.329 2.267 -25.059 1.00 48.94 184 VAL A N 1
ATOM 1404 C CA . VAL A 1 184 ? 2.669 2.683 -26.428 1.00 48.94 184 VAL A CA 1
ATOM 1405 C C . VAL A 1 184 ? 3.045 4.168 -26.448 1.00 48.94 184 VAL A C 1
ATOM 1407 O O . VAL A 1 184 ? 4.124 4.510 -26.910 1.00 48.94 184 VAL A O 1
ATOM 1410 N N . ALA A 1 185 ? 2.264 5.045 -25.809 1.00 50.00 185 ALA A N 1
ATOM 1411 C CA . ALA A 1 185 ? 2.578 6.475 -25.732 1.00 50.00 185 ALA A CA 1
ATOM 1412 C C . ALA A 1 185 ? 3.899 6.784 -24.994 1.00 50.00 185 ALA A C 1
ATOM 1414 O O . ALA A 1 185 ? 4.630 7.693 -25.394 1.00 50.00 185 ALA A O 1
ATOM 1415 N N . LYS A 1 186 ? 4.232 6.025 -23.937 1.00 54.12 186 LYS A N 1
ATOM 1416 C CA . LYS A 1 186 ? 5.527 6.122 -23.239 1.00 54.12 186 LYS A CA 1
ATOM 1417 C C . LYS A 1 186 ? 6.677 5.589 -24.098 1.00 54.12 186 LYS A C 1
ATOM 1419 O O . LYS A 1 186 ? 7.762 6.164 -24.052 1.00 54.12 186 LYS A O 1
ATOM 1424 N N . ALA A 1 187 ? 6.451 4.517 -24.863 1.00 51.56 187 ALA A N 1
ATOM 1425 C CA . ALA A 1 187 ? 7.419 3.978 -25.820 1.00 51.56 187 ALA A CA 1
ATOM 1426 C C . ALA A 1 187 ? 7.683 4.955 -26.981 1.00 51.56 187 ALA A C 1
ATOM 1428 O O . ALA A 1 187 ? 8.823 5.082 -27.417 1.00 51.56 187 ALA A O 1
ATOM 1429 N N . ASP A 1 188 ? 6.670 5.727 -27.381 1.00 52.19 188 ASP A N 1
ATOM 1430 C CA . ASP A 1 188 ? 6.754 6.785 -28.398 1.00 52.19 188 ASP A CA 1
ATOM 1431 C C . ASP A 1 188 ? 7.377 8.099 -27.875 1.00 52.19 188 ASP A C 1
ATOM 1433 O O . ASP A 1 188 ? 7.401 9.111 -28.578 1.00 52.19 188 ASP A O 1
ATOM 1437 N N . GLY A 1 189 ? 7.853 8.132 -26.623 1.00 40.91 189 GLY A N 1
ATOM 1438 C CA . GLY A 1 189 ? 8.514 9.303 -26.038 1.00 40.91 189 GLY A CA 1
ATOM 1439 C C . GLY A 1 189 ? 7.581 10.464 -25.670 1.00 40.91 189 GLY A C 1
ATOM 1440 O O . GLY A 1 189 ? 8.059 11.546 -25.323 1.00 40.91 189 GLY A O 1
ATOM 1441 N N . LYS A 1 190 ? 6.255 10.275 -25.686 1.00 45.88 190 LYS A N 1
ATOM 1442 C CA . LYS A 1 190 ? 5.298 11.285 -25.208 1.00 45.88 190 LYS A CA 1
ATOM 1443 C C . LYS A 1 190 ? 5.184 11.182 -23.687 1.00 45.88 190 LYS A C 1
ATOM 1445 O O . LYS A 1 190 ? 4.373 10.433 -23.151 1.00 45.88 190 LYS A O 1
ATOM 1450 N N . GLY A 1 191 ? 6.058 11.905 -22.989 1.00 37.31 191 GLY A N 1
ATOM 1451 C CA . GLY A 1 191 ? 6.140 11.905 -21.530 1.00 37.31 191 GLY A CA 1
ATOM 1452 C C . GLY A 1 191 ? 4.805 12.243 -20.859 1.00 37.31 191 GLY A C 1
ATOM 1453 O O . GLY A 1 191 ? 4.250 13.320 -21.060 1.00 37.31 191 GLY A O 1
ATOM 1454 N N . VAL A 1 192 ? 4.312 11.330 -20.022 1.00 40.31 192 VAL A N 1
ATOM 1455 C CA . VAL A 1 192 ? 3.258 11.624 -19.046 1.00 40.31 192 VAL A CA 1
ATOM 1456 C C . VAL A 1 192 ? 3.855 12.585 -18.018 1.00 40.31 192 VAL A C 1
ATOM 1458 O O . VAL A 1 192 ? 4.862 12.269 -17.383 1.00 40.31 192 VAL A O 1
ATOM 1461 N N . THR A 1 193 ? 3.269 13.772 -17.876 1.00 34.78 193 THR A N 1
ATOM 1462 C CA . THR A 1 193 ? 3.708 14.770 -16.894 1.00 34.78 193 THR A CA 1
ATOM 1463 C C . THR A 1 193 ? 3.700 14.169 -15.485 1.00 34.78 193 THR A C 1
ATOM 1465 O O . THR A 1 193 ? 2.700 13.546 -15.111 1.00 34.78 193 THR A O 1
ATOM 1468 N N . PRO A 1 194 ? 4.765 14.342 -14.682 1.00 34.78 194 PRO A N 1
ATOM 1469 C CA . PRO A 1 194 ? 4.789 13.840 -13.316 1.00 34.78 194 PRO A CA 1
ATOM 1470 C C . PRO A 1 194 ? 3.645 14.452 -12.500 1.00 34.78 194 PRO A C 1
ATOM 1472 O O . PRO A 1 194 ? 3.376 15.650 -12.568 1.00 34.78 194 PRO A O 1
ATOM 1475 N N . PHE A 1 195 ? 2.967 13.612 -11.719 1.00 36.81 195 PHE A N 1
ATOM 1476 C CA . PHE A 1 195 ? 1.979 14.052 -10.742 1.00 36.81 195 PHE A CA 1
ATOM 1477 C C . PHE A 1 195 ? 2.686 14.864 -9.652 1.00 36.81 195 PHE A C 1
ATOM 1479 O O . PHE A 1 195 ? 3.397 14.300 -8.818 1.00 36.81 195 PHE A O 1
ATOM 1486 N N . THR A 1 196 ? 2.478 16.178 -9.646 1.00 29.16 196 THR A N 1
ATOM 1487 C CA . THR A 1 196 ? 2.867 17.046 -8.532 1.00 29.16 196 THR A CA 1
ATOM 1488 C C . THR A 1 196 ? 1.957 16.732 -7.342 1.00 29.16 196 THR A C 1
ATOM 1490 O O . THR A 1 196 ? 0.738 16.876 -7.467 1.00 29.16 196 THR A O 1
ATOM 1493 N N . PRO A 1 197 ? 2.484 16.290 -6.186 1.00 36.34 197 PRO A N 1
ATOM 1494 C CA . PRO A 1 197 ? 1.684 16.210 -4.976 1.00 36.34 197 PRO A CA 1
ATOM 1495 C C . PRO A 1 197 ? 1.229 17.627 -4.634 1.00 36.34 197 PRO A C 1
ATOM 1497 O O . PRO A 1 197 ? 2.060 18.492 -4.362 1.00 36.34 197 PRO A O 1
ATOM 1500 N N . GLY A 1 198 ? -0.079 17.876 -4.665 1.00 30.86 198 GLY A N 1
ATOM 1501 C CA . GLY A 1 198 ? -0.618 19.044 -3.987 1.00 30.86 198 GLY A CA 1
ATOM 1502 C C . GLY A 1 198 ? -0.237 18.918 -2.518 1.00 30.86 198 GLY A C 1
ATOM 1503 O O . GLY A 1 198 ? -0.611 17.935 -1.874 1.00 30.86 198 GLY A O 1
ATOM 1504 N N . LEU A 1 199 ? 0.543 19.871 -2.008 1.00 32.44 199 LEU A N 1
ATOM 1505 C CA . LEU A 1 199 ? 0.590 20.107 -0.571 1.00 32.44 199 LEU A CA 1
ATOM 1506 C C . LEU A 1 199 ? -0.868 20.228 -0.100 1.00 32.44 199 LEU A C 1
ATOM 1508 O O . LEU A 1 199 ? -1.672 20.828 -0.826 1.00 32.44 199 LEU A O 1
ATOM 1512 N N . PRO A 1 200 ? -1.247 19.629 1.041 1.00 40.81 200 PRO A N 1
ATOM 1513 C CA . PRO A 1 200 ? -2.573 19.864 1.588 1.00 40.81 200 PRO A CA 1
ATOM 1514 C C . PRO A 1 200 ? -2.756 21.377 1.677 1.00 40.81 200 PRO A C 1
ATOM 1516 O O . PRO A 1 200 ? -1.875 22.074 2.184 1.00 40.81 200 PRO A O 1
ATOM 1519 N N . ALA A 1 201 ? -3.850 21.880 1.103 1.00 38.72 201 ALA A N 1
ATOM 1520 C CA . ALA A 1 201 ? -4.224 23.270 1.279 1.00 38.72 201 ALA A CA 1
ATOM 1521 C C . ALA A 1 201 ? -4.200 23.547 2.785 1.00 38.72 201 ALA A C 1
ATOM 1523 O O . ALA A 1 201 ? -4.826 22.803 3.544 1.00 38.72 201 ALA A O 1
ATOM 1524 N N . GLU A 1 202 ? -3.434 24.551 3.214 1.00 36.25 202 GLU A N 1
ATOM 1525 C CA . GLU A 1 202 ? -3.567 25.074 4.567 1.00 36.25 202 GLU A CA 1
ATOM 1526 C C . GLU A 1 202 ? -5.040 25.450 4.737 1.00 36.25 202 GLU A C 1
ATOM 1528 O O . GLU A 1 202 ? -5.529 26.400 4.120 1.00 36.25 202 GLU A O 1
ATOM 1533 N N . GLU A 1 203 ? -5.783 24.660 5.514 1.00 41.41 203 GLU A N 1
ATOM 1534 C CA . GLU A 1 203 ? -7.078 25.106 5.999 1.00 41.41 203 GLU A CA 1
ATOM 1535 C C . GLU A 1 203 ? -6.827 26.408 6.769 1.00 41.41 203 GLU A C 1
ATOM 1537 O O . GLU A 1 203 ? -5.952 26.435 7.643 1.00 41.41 203 GLU A O 1
ATOM 1542 N N . PRO A 1 204 ? -7.548 27.501 6.461 1.00 43.00 204 PRO A N 1
ATOM 1543 C CA . PRO A 1 204 ? -7.411 28.732 7.212 1.00 43.00 204 PRO A CA 1
ATOM 1544 C C . PRO A 1 204 ? -7.705 28.429 8.680 1.00 43.00 204 PRO A C 1
ATOM 1546 O O . PRO A 1 204 ? -8.801 27.988 9.033 1.00 43.00 204 PRO A O 1
ATOM 1549 N N . VAL A 1 205 ? -6.702 28.648 9.531 1.00 43.44 205 VAL A N 1
ATOM 1550 C CA . VAL A 1 205 ? -6.821 28.514 10.981 1.00 43.44 205 VAL A CA 1
ATOM 1551 C C . VAL A 1 205 ? -7.943 29.443 11.431 1.00 43.44 205 VAL A C 1
ATOM 1553 O O . VAL A 1 205 ? -7.788 30.665 11.441 1.00 43.44 205 VAL A O 1
ATOM 1556 N N . ALA A 1 206 ? -9.097 28.864 11.766 1.00 50.16 206 ALA A N 1
ATOM 1557 C CA . ALA A 1 206 ? -10.220 29.605 12.310 1.00 50.16 206 ALA A CA 1
ATOM 1558 C C . ALA A 1 206 ? -9.748 30.373 13.552 1.00 50.16 206 ALA A C 1
ATOM 1560 O O . ALA A 1 206 ? -9.163 29.796 14.474 1.00 50.16 206 ALA A O 1
ATOM 1561 N N . ALA A 1 207 ? -9.976 31.687 13.550 1.00 51.53 207 ALA A N 1
ATOM 1562 C CA . ALA A 1 207 ? -9.600 32.567 14.642 1.00 51.53 207 ALA A CA 1
ATOM 1563 C C . ALA A 1 207 ? -10.152 32.034 15.973 1.00 51.53 207 ALA A C 1
ATOM 1565 O O . ALA A 1 207 ? -11.341 31.740 16.107 1.00 51.53 207 ALA A O 1
ATOM 1566 N N . LYS A 1 208 ? -9.255 31.914 16.955 1.00 54.19 208 LYS A N 1
ATOM 1567 C CA . LYS A 1 208 ? -9.547 31.510 18.331 1.00 54.19 208 LYS A CA 1
ATOM 1568 C C . LYS A 1 208 ? -10.676 32.393 18.896 1.00 54.19 208 LYS A C 1
ATOM 1570 O O . LYS A 1 208 ? -10.470 33.603 19.002 1.00 54.19 208 LYS A O 1
ATOM 1575 N N . PRO A 1 209 ? -11.837 31.835 19.284 1.00 51.75 209 PRO A N 1
ATOM 1576 C CA . PRO A 1 209 ? -12.860 32.598 19.986 1.00 51.75 209 PRO A CA 1
ATOM 1577 C C . PRO A 1 209 ? -12.278 33.168 21.281 1.00 51.75 209 PRO A C 1
ATOM 1579 O O . PRO A 1 209 ? -11.578 32.465 22.017 1.00 51.75 209 PRO A O 1
ATOM 1582 N N . ALA A 1 210 ? -12.548 34.448 21.540 1.00 56.66 210 ALA A N 1
ATOM 1583 C CA . ALA A 1 210 ? -12.170 35.113 22.778 1.00 56.66 210 ALA A CA 1
ATOM 1584 C C . ALA A 1 210 ? -12.688 34.308 23.981 1.00 56.66 210 ALA A C 1
ATOM 1586 O O . ALA A 1 210 ? -13.855 33.919 24.032 1.00 56.66 210 ALA A O 1
ATOM 1587 N N . ALA A 1 211 ? -11.790 34.022 24.924 1.00 52.97 211 ALA A N 1
ATOM 1588 C CA . ALA A 1 211 ? -12.095 33.247 26.114 1.00 52.97 211 ALA A CA 1
ATOM 1589 C C . ALA A 1 211 ? -13.153 33.971 26.960 1.00 52.97 211 ALA A C 1
ATOM 1591 O O . ALA A 1 211 ? -12.930 35.093 27.414 1.00 52.97 211 ALA A O 1
ATOM 1592 N N . ALA A 1 212 ? -14.293 33.317 27.178 1.00 61.03 212 ALA A N 1
ATOM 1593 C CA . ALA A 1 212 ? -15.240 33.716 28.208 1.00 61.03 212 ALA A CA 1
ATOM 1594 C C . ALA A 1 212 ? -14.590 33.549 29.592 1.00 61.03 212 ALA A C 1
ATOM 1596 O O . ALA A 1 212 ? -13.844 32.594 29.827 1.00 61.03 212 ALA A O 1
ATOM 1597 N N . ALA A 1 213 ? -14.860 34.501 30.485 1.00 64.69 213 ALA A N 1
ATOM 1598 C CA . ALA A 1 213 ? -14.326 34.525 31.840 1.00 64.69 213 ALA A CA 1
ATOM 1599 C C . ALA A 1 213 ? -14.683 33.239 32.618 1.00 64.69 213 ALA A C 1
ATOM 1601 O O . ALA A 1 213 ? -15.793 32.720 32.466 1.00 64.69 213 ALA A O 1
ATOM 1602 N N . PRO A 1 214 ? -13.765 32.722 33.455 1.00 64.88 214 PRO A N 1
ATOM 1603 C CA . PRO A 1 214 ? -14.025 31.532 34.249 1.00 64.88 214 PRO A CA 1
ATOM 1604 C C . PRO A 1 214 ? -15.104 31.805 35.315 1.00 64.88 214 PRO A C 1
ATOM 1606 O O . PRO A 1 214 ? -15.098 32.875 35.931 1.00 64.88 214 PRO A O 1
ATOM 1609 N N . PRO A 1 215 ? -16.019 30.852 35.565 1.00 71.25 215 PRO A N 1
ATOM 1610 C CA . PRO A 1 215 ? -16.960 30.940 36.675 1.00 71.25 215 PRO A CA 1
ATOM 1611 C C . PRO A 1 215 ? -16.236 30.846 38.034 1.00 71.25 215 PRO A C 1
ATOM 1613 O O . PRO A 1 215 ? -15.156 30.251 38.118 1.00 71.25 215 PRO A O 1
ATOM 1616 N N . PRO A 1 216 ? -16.815 31.422 39.105 1.00 64.06 216 PRO A N 1
ATOM 1617 C CA . PRO A 1 216 ? -16.216 31.424 40.434 1.00 64.06 216 PRO A CA 1
ATOM 1618 C C . PRO A 1 216 ? -16.058 30.006 40.997 1.00 64.06 216 PRO A C 1
ATOM 1620 O O . PRO A 1 216 ? -16.908 29.135 40.808 1.00 64.06 216 PRO A O 1
ATOM 1623 N N . ALA A 1 217 ? -14.939 29.802 41.694 1.00 58.41 217 ALA A N 1
ATOM 1624 C CA . ALA A 1 217 ? -14.515 28.532 42.264 1.00 58.41 217 ALA A CA 1
ATOM 1625 C C . ALA A 1 217 ? -15.547 27.969 43.255 1.00 58.41 217 ALA A C 1
ATOM 1627 O O . ALA A 1 217 ? -15.883 28.607 44.253 1.00 58.41 217 ALA A O 1
ATOM 1628 N N . ALA A 1 218 ? -16.016 26.749 42.988 1.00 61.66 218 ALA A N 1
ATOM 1629 C CA . ALA A 1 218 ? -16.791 25.962 43.935 1.00 61.66 218 ALA A CA 1
ATOM 1630 C C . ALA A 1 218 ? -15.862 25.331 44.987 1.00 61.66 218 ALA A C 1
ATOM 1632 O O . ALA A 1 218 ? -14.791 24.813 44.665 1.00 61.66 218 ALA A O 1
ATOM 1633 N N . SER A 1 219 ? -16.294 25.391 46.246 1.00 62.34 219 SER A N 1
ATOM 1634 C CA . SER A 1 219 ? -15.596 24.887 47.430 1.00 62.34 219 SER A CA 1
ATOM 1635 C C . SER A 1 219 ? -15.304 23.376 47.375 1.00 62.34 219 SER A C 1
ATOM 1637 O O . SER A 1 219 ? -16.072 22.618 46.776 1.00 62.34 219 SER A O 1
ATOM 1639 N N . PRO A 1 220 ? -14.230 22.906 48.040 1.00 60.75 220 PRO A N 1
ATOM 1640 C CA . PRO A 1 220 ? -13.852 21.498 48.037 1.00 60.75 220 PRO A CA 1
ATOM 1641 C C . PRO A 1 220 ? -14.874 20.647 48.801 1.00 60.75 220 PRO A C 1
ATOM 1643 O O . PRO A 1 220 ? -15.106 20.842 49.993 1.00 60.75 220 PRO A O 1
ATOM 1646 N N . THR A 1 221 ? -15.463 19.676 48.102 1.00 55.34 221 THR A N 1
ATOM 1647 C CA . THR A 1 221 ? -16.248 18.597 48.712 1.00 55.34 221 THR A CA 1
ATOM 1648 C C . THR A 1 221 ? -15.291 17.485 49.133 1.00 55.34 221 THR A C 1
ATOM 1650 O O . THR A 1 221 ? -14.472 17.020 48.342 1.00 55.34 221 THR A O 1
ATOM 1653 N N . THR A 1 222 ? -15.375 17.088 50.397 1.00 55.25 222 THR A N 1
ATOM 1654 C CA . THR A 1 222 ? -14.624 16.000 51.026 1.00 55.25 222 THR A CA 1
ATOM 1655 C C . THR A 1 222 ? -14.963 14.643 50.401 1.00 55.25 222 THR A C 1
ATOM 1657 O O . THR A 1 222 ? -16.117 14.221 50.383 1.00 55.25 222 THR A O 1
ATOM 1660 N N . THR A 1 223 ? -13.943 13.930 49.920 1.00 54.19 223 THR A N 1
ATOM 1661 C CA . THR A 1 223 ? -14.059 12.545 49.439 1.00 54.19 223 THR A CA 1
ATOM 1662 C C . THR A 1 223 ? -13.974 11.567 50.617 1.00 54.19 223 THR A C 1
ATOM 1664 O O . THR A 1 223 ? -12.973 11.595 51.338 1.00 54.19 223 THR A O 1
ATOM 1667 N N . PRO A 1 224 ? -14.950 10.664 50.822 1.00 59.16 224 PRO A N 1
ATOM 1668 C CA . PRO A 1 224 ? -14.781 9.541 51.732 1.00 59.16 224 PRO A CA 1
ATOM 1669 C C . PRO A 1 224 ? -13.928 8.434 51.093 1.00 59.16 224 PRO A C 1
ATOM 1671 O O . PRO A 1 224 ? -14.098 8.062 49.932 1.00 59.16 224 PRO A O 1
ATOM 1674 N N . SER A 1 225 ? -13.003 7.920 51.901 1.00 58.97 225 SER A N 1
ATOM 1675 C CA . SER A 1 225 ? -12.115 6.789 51.629 1.00 58.97 225 SER A CA 1
ATOM 1676 C C . SER A 1 225 ? -12.911 5.526 51.278 1.00 58.97 225 SER A C 1
ATOM 1678 O O . SER A 1 225 ? -13.696 5.036 52.092 1.00 58.97 225 SER A O 1
ATOM 1680 N N . ALA A 1 226 ? -12.722 5.006 50.064 1.00 55.28 226 ALA A N 1
ATOM 1681 C CA . ALA A 1 226 ? -13.352 3.773 49.608 1.00 55.28 226 ALA A CA 1
ATOM 1682 C C . ALA A 1 226 ? -12.510 2.554 50.012 1.00 55.28 226 ALA A C 1
ATOM 1684 O O . ALA A 1 226 ? -11.323 2.450 49.702 1.00 55.28 226 ALA A O 1
ATOM 1685 N N . ALA A 1 227 ? -13.176 1.641 50.713 1.00 54.50 227 ALA A N 1
ATOM 1686 C CA . ALA A 1 227 ? -12.661 0.382 51.210 1.00 54.50 227 ALA A CA 1
ATOM 1687 C C . ALA A 1 227 ? -12.122 -0.537 50.100 1.00 54.50 227 ALA A C 1
ATOM 1689 O O . ALA A 1 227 ? -12.664 -0.630 48.998 1.00 54.50 227 ALA A O 1
ATOM 1690 N N . VAL A 1 228 ? -11.063 -1.265 50.452 1.00 56.91 228 VAL A N 1
ATOM 1691 C CA . VAL A 1 228 ? -10.439 -2.331 49.667 1.00 56.91 228 VAL A CA 1
ATOM 1692 C C . VAL A 1 228 ? -11.452 -3.460 49.447 1.00 56.91 228 VAL A C 1
ATOM 1694 O O . VAL A 1 228 ? -11.814 -4.173 50.381 1.00 56.91 228 VAL A O 1
ATOM 1697 N N . ALA A 1 229 ? -11.908 -3.628 48.205 1.00 59.16 229 ALA A N 1
ATOM 1698 C CA . ALA A 1 229 ? -12.736 -4.759 47.806 1.00 59.16 229 ALA A CA 1
ATOM 1699 C C . ALA A 1 229 ? -11.869 -6.018 47.642 1.00 59.16 229 ALA A C 1
ATOM 1701 O O . ALA A 1 229 ? -10.874 -6.026 46.913 1.00 59.16 229 ALA A O 1
ATOM 1702 N N . ALA A 1 230 ? -12.253 -7.081 48.348 1.00 64.94 230 ALA A N 1
ATOM 1703 C CA . ALA A 1 230 ? -11.599 -8.380 48.317 1.00 64.94 230 ALA A CA 1
ATOM 1704 C C . ALA A 1 230 ? -11.695 -9.053 46.936 1.00 64.94 230 ALA A C 1
ATOM 1706 O O . ALA A 1 230 ? -12.661 -8.896 46.189 1.00 64.94 230 ALA A O 1
ATOM 1707 N N . LYS A 1 231 ? -10.663 -9.838 46.625 1.00 64.38 231 LYS A N 1
ATOM 1708 C CA . LYS A 1 231 ? -10.479 -10.583 45.376 1.00 64.38 231 LYS A CA 1
ATOM 1709 C C . LYS A 1 231 ? -11.571 -11.666 45.228 1.00 64.38 231 LYS A C 1
ATOM 1711 O O . LYS A 1 231 ? -11.714 -12.472 46.149 1.00 64.38 231 LYS A O 1
ATOM 1716 N N . PRO A 1 232 ? -12.313 -11.741 44.106 1.00 65.62 232 PRO A N 1
ATOM 1717 C CA . PRO A 1 232 ? -13.292 -12.804 43.887 1.00 65.62 232 PRO A CA 1
ATOM 1718 C C . PRO A 1 232 ? -12.620 -14.178 43.779 1.00 65.62 232 PRO A C 1
ATOM 1720 O O . PRO A 1 232 ? -11.564 -14.314 43.155 1.00 65.62 232 PRO A O 1
ATOM 1723 N N . ALA A 1 233 ? -13.248 -15.191 44.377 1.00 70.94 233 ALA A N 1
ATOM 1724 C CA . ALA A 1 233 ? -12.818 -16.581 44.293 1.00 70.94 233 ALA A CA 1
ATOM 1725 C C . ALA A 1 233 ? -12.910 -17.119 42.844 1.00 70.94 233 ALA A C 1
ATOM 1727 O O . ALA A 1 233 ? -13.792 -16.694 42.091 1.00 70.94 233 ALA A O 1
ATOM 1728 N N . PRO A 1 234 ? -12.032 -18.059 42.441 1.00 64.38 234 PRO A N 1
ATOM 1729 C CA . PRO A 1 234 ? -12.068 -18.647 41.107 1.00 64.38 234 PRO A CA 1
ATOM 1730 C C . PRO A 1 234 ? -13.359 -19.446 40.895 1.00 64.38 234 PRO A C 1
ATOM 1732 O O . PRO A 1 234 ? -13.698 -20.313 41.701 1.00 64.38 234 PRO A O 1
ATOM 1735 N N . GLN A 1 235 ? -14.066 -19.172 39.797 1.00 73.06 235 GLN A N 1
ATOM 1736 C CA . GLN A 1 235 ? -15.212 -19.981 39.387 1.00 73.06 235 GLN A CA 1
ATOM 1737 C C . GLN A 1 235 ? -14.759 -21.341 38.817 1.00 73.06 235 GLN A C 1
ATOM 1739 O O . GLN A 1 235 ? -13.715 -21.405 38.160 1.00 73.06 235 GLN A O 1
ATOM 1744 N N . PRO A 1 236 ? -15.536 -22.423 39.025 1.00 63.84 236 PRO A N 1
ATOM 1745 C CA . PRO A 1 236 ? -15.231 -23.743 38.481 1.00 63.84 236 PRO A CA 1
ATOM 1746 C C . PRO A 1 236 ? -15.271 -23.740 36.950 1.00 63.84 236 PRO A C 1
ATOM 1748 O O . PRO A 1 236 ? -16.236 -23.268 36.347 1.00 63.84 236 PRO A O 1
ATOM 1751 N N . GLN A 1 237 ? -14.239 -24.300 36.319 1.00 65.56 237 GLN A N 1
ATOM 1752 C CA . GLN A 1 237 ? -14.221 -24.501 34.872 1.00 65.56 237 GLN A CA 1
ATOM 1753 C C . GLN A 1 237 ? -15.271 -25.553 34.460 1.00 65.56 237 GLN A C 1
ATOM 1755 O O . GLN A 1 237 ? -15.319 -26.627 35.068 1.00 65.56 237 GLN A O 1
ATOM 1760 N N . PRO A 1 238 ? -16.095 -25.293 33.427 1.00 64.25 238 PRO A N 1
ATOM 1761 C CA . PRO A 1 238 ? -17.011 -26.290 32.889 1.00 64.25 238 PRO A CA 1
ATOM 1762 C C . PRO A 1 238 ? -16.231 -27.436 32.240 1.00 64.25 238 PRO A C 1
ATOM 1764 O O . PRO A 1 238 ? -15.353 -27.211 31.406 1.00 64.25 238 PRO A O 1
ATOM 1767 N N . GLN A 1 239 ? -16.577 -28.671 32.603 1.00 62.94 239 GLN A N 1
ATOM 1768 C CA . GLN A 1 239 ? -16.010 -29.864 31.983 1.00 62.94 239 GLN A CA 1
ATOM 1769 C C . GLN A 1 239 ? -16.411 -29.965 30.498 1.00 62.94 239 GLN A C 1
ATOM 1771 O O . GLN A 1 239 ? -17.562 -29.675 30.150 1.00 62.94 239 GLN A O 1
ATOM 1776 N N . PRO A 1 240 ? -15.493 -30.398 29.616 1.00 62.72 240 PRO A N 1
ATOM 1777 C CA . PRO A 1 240 ? -15.774 -30.560 28.197 1.00 62.72 240 PRO A CA 1
ATOM 1778 C C . PRO A 1 240 ? -16.778 -31.696 27.969 1.00 62.72 240 PRO A C 1
ATOM 1780 O O . PRO A 1 240 ? -16.524 -32.853 28.301 1.00 62.72 240 PRO A O 1
ATOM 1783 N N . LYS A 1 241 ? -17.926 -31.360 27.369 1.00 64.25 241 LYS A N 1
ATOM 1784 C CA . LYS A 1 241 ? -18.876 -32.345 26.843 1.00 64.25 241 LYS A CA 1
ATOM 1785 C C . LYS A 1 241 ? -18.257 -33.029 25.624 1.00 64.25 241 LYS A C 1
ATOM 1787 O O . LYS A 1 241 ? -17.861 -32.366 24.668 1.00 64.25 241 LYS A O 1
ATOM 1792 N N . THR A 1 242 ? -18.196 -34.353 25.666 1.00 61.56 242 THR A N 1
ATOM 1793 C CA . THR A 1 242 ? -17.844 -35.223 24.542 1.00 61.56 242 THR A CA 1
ATOM 1794 C C . THR A 1 242 ? -18.771 -34.959 23.354 1.00 61.56 242 THR A C 1
ATOM 1796 O O . THR A 1 242 ? -19.995 -35.009 23.477 1.00 61.56 242 THR A O 1
ATOM 1799 N N . ALA A 1 243 ? -18.182 -34.645 22.199 1.00 62.19 243 ALA A N 1
ATOM 1800 C CA . ALA A 1 243 ? -18.914 -34.439 20.956 1.00 62.19 243 ALA A CA 1
ATOM 1801 C C . ALA A 1 243 ? -19.411 -35.785 20.386 1.00 62.19 243 ALA A C 1
ATOM 1803 O O . ALA A 1 243 ? -18.668 -36.770 20.427 1.00 62.19 243 ALA A O 1
ATOM 1804 N N . PRO A 1 244 ? -20.639 -35.852 19.841 1.00 63.00 244 PRO A N 1
ATOM 1805 C CA . PRO A 1 244 ? -21.133 -37.046 19.173 1.00 63.00 244 PRO A CA 1
ATOM 1806 C C . PRO A 1 244 ? -20.410 -37.275 17.840 1.00 63.00 244 PRO A C 1
ATOM 1808 O O . PRO A 1 244 ? -20.121 -36.346 17.085 1.00 63.00 244 PRO A O 1
ATOM 1811 N N . VAL A 1 245 ? -20.136 -38.550 17.567 1.00 60.34 245 VAL A N 1
ATOM 1812 C CA . VAL A 1 245 ? -19.551 -39.070 16.328 1.00 60.34 245 VAL A CA 1
ATOM 1813 C C . VAL A 1 245 ? -20.444 -38.691 15.143 1.00 60.34 245 VAL A C 1
ATOM 1815 O O . VAL A 1 245 ? -21.616 -39.062 15.094 1.00 60.34 245 VAL A O 1
ATOM 1818 N N . ALA A 1 246 ? -19.889 -37.940 14.190 1.00 60.66 246 ALA A N 1
ATOM 1819 C CA . ALA A 1 246 ? -20.591 -37.518 12.985 1.00 60.66 246 ALA A CA 1
ATOM 1820 C C . ALA A 1 246 ? -20.869 -38.719 12.064 1.00 60.66 246 ALA A C 1
ATOM 1822 O O . ALA A 1 246 ? -19.953 -39.434 11.652 1.00 60.66 246 ALA A O 1
ATOM 1823 N N . ALA A 1 247 ? -22.143 -38.920 11.726 1.00 62.12 247 ALA A N 1
ATOM 1824 C CA . ALA A 1 247 ? -22.571 -39.868 10.706 1.00 62.12 247 ALA A CA 1
ATOM 1825 C C . ALA A 1 247 ? -22.082 -39.419 9.317 1.00 62.12 247 ALA A C 1
ATOM 1827 O O . ALA A 1 247 ? -22.160 -38.239 8.967 1.00 62.12 247 ALA A O 1
ATOM 1828 N N . ARG A 1 248 ? -21.579 -40.373 8.522 1.00 57.59 248 ARG A N 1
ATOM 1829 C CA . ARG A 1 248 ? -21.182 -40.166 7.121 1.00 57.59 248 ARG A CA 1
ATOM 1830 C C . ARG A 1 248 ? -22.382 -39.696 6.295 1.00 57.59 248 ARG A C 1
ATOM 1832 O O . ARG A 1 248 ? -23.400 -40.382 6.246 1.00 57.59 248 ARG A O 1
ATOM 1839 N N . LEU A 1 249 ? -22.226 -38.562 5.615 1.00 64.12 249 LEU A N 1
ATOM 1840 C CA . LEU A 1 249 ? -23.154 -38.119 4.577 1.00 64.12 249 LEU A CA 1
ATOM 1841 C C . LEU A 1 249 ? -22.988 -38.985 3.313 1.00 64.12 249 LEU A C 1
ATOM 1843 O O . LEU A 1 249 ? -21.853 -39.330 2.973 1.00 64.12 249 LEU A O 1
ATOM 1847 N N . PRO A 1 250 ? -24.089 -39.331 2.622 1.00 67.62 250 PRO A N 1
ATOM 1848 C CA . PRO A 1 250 ? -24.039 -40.033 1.349 1.00 67.62 250 PRO A CA 1
ATOM 1849 C C . PRO A 1 250 ? -23.493 -39.140 0.229 1.00 67.62 250 PRO A C 1
ATOM 1851 O O . PRO A 1 250 ? -23.662 -37.920 0.217 1.00 67.62 250 PRO A O 1
ATOM 1854 N N . GLU A 1 251 ? -22.826 -39.804 -0.706 1.00 63.47 251 GLU A N 1
ATOM 1855 C CA . GLU A 1 251 ? -22.148 -39.248 -1.871 1.00 63.47 251 GLU A CA 1
ATOM 1856 C C . GLU A 1 251 ? -23.145 -38.554 -2.824 1.00 63.47 251 GLU A C 1
ATOM 1858 O O . GLU A 1 251 ? -24.220 -39.101 -3.093 1.00 63.47 251 GLU A O 1
ATOM 1863 N N . PRO A 1 252 ? -22.851 -37.336 -3.318 1.00 61.31 252 PRO A N 1
ATOM 1864 C CA . PRO A 1 252 ? -23.776 -36.606 -4.172 1.00 61.31 252 PRO A CA 1
ATOM 1865 C C . PRO A 1 252 ? -23.795 -37.191 -5.589 1.00 61.31 252 PRO A C 1
ATOM 1867 O O . PRO A 1 252 ? -22.768 -37.270 -6.258 1.00 61.31 252 PRO A O 1
ATOM 1870 N N . ALA A 1 253 ? -24.994 -37.547 -6.051 1.00 62.50 253 ALA A N 1
ATOM 1871 C CA . ALA A 1 253 ? -25.244 -37.991 -7.415 1.00 62.50 253 ALA A CA 1
ATOM 1872 C C . ALA A 1 253 ? -24.858 -36.917 -8.449 1.00 62.50 253 ALA A C 1
ATOM 1874 O O . ALA A 1 253 ? -25.155 -35.725 -8.302 1.00 62.50 253 ALA A O 1
ATOM 1875 N N . GLU A 1 254 ? -24.208 -37.390 -9.507 1.00 60.50 254 GLU A N 1
ATOM 1876 C CA . GLU A 1 254 ? -23.694 -36.641 -10.646 1.00 60.50 254 GLU A CA 1
ATOM 1877 C C . GLU A 1 254 ? -24.825 -35.877 -11.361 1.00 60.50 254 GLU A C 1
ATOM 1879 O O . GLU A 1 254 ? -25.804 -36.460 -11.832 1.00 60.50 254 GLU A O 1
ATOM 1884 N N . ARG A 1 255 ? -24.727 -34.540 -11.408 1.00 61.44 255 ARG A N 1
ATOM 1885 C CA . ARG A 1 255 ? -25.684 -33.699 -12.144 1.00 61.44 255 ARG A CA 1
ATOM 1886 C C . ARG A 1 255 ? -25.291 -33.635 -13.624 1.00 61.44 255 ARG A C 1
ATOM 1888 O O . ARG A 1 255 ? -24.132 -33.334 -13.909 1.00 61.44 255 ARG A O 1
ATOM 1895 N N . PRO A 1 256 ? -26.235 -33.808 -14.566 1.00 65.38 256 PRO A N 1
ATOM 1896 C CA . PRO A 1 256 ? -25.964 -33.612 -15.983 1.00 65.38 256 PRO A CA 1
ATOM 1897 C C . PRO A 1 256 ? -25.657 -32.140 -16.297 1.00 65.38 256 PRO A C 1
ATOM 1899 O O . PRO A 1 256 ? -26.224 -31.217 -15.703 1.00 65.38 256 PRO A O 1
ATOM 1902 N N . ALA A 1 257 ? -24.738 -31.939 -17.242 1.00 59.22 257 ALA A N 1
ATOM 1903 C CA . ALA A 1 257 ? -24.251 -30.633 -17.670 1.00 59.22 257 ALA A CA 1
ATOM 1904 C C . ALA A 1 257 ? -25.373 -29.758 -18.274 1.00 59.22 257 ALA A C 1
ATOM 1906 O O . ALA A 1 257 ? -26.217 -30.265 -19.017 1.00 59.22 257 ALA A O 1
ATOM 1907 N N . PRO A 1 258 ? -25.389 -28.439 -18.001 1.00 60.38 258 PRO A N 1
ATOM 1908 C CA . PRO A 1 258 ? -26.385 -27.540 -18.566 1.00 60.38 258 PRO A CA 1
ATOM 1909 C C . PRO A 1 258 ? -26.146 -27.302 -20.064 1.00 60.38 258 PRO A C 1
ATOM 1911 O O . PRO A 1 258 ? -25.026 -27.048 -20.508 1.00 60.38 258 PRO A O 1
ATOM 1914 N N . ALA A 1 259 ? -27.235 -27.347 -20.833 1.00 56.44 259 ALA A N 1
ATOM 1915 C CA . ALA A 1 259 ? -27.256 -27.014 -22.250 1.00 56.44 259 ALA A CA 1
ATOM 1916 C C . ALA A 1 259 ? -26.912 -25.531 -22.484 1.00 56.44 259 ALA A C 1
ATOM 1918 O O . ALA A 1 259 ? -27.426 -24.633 -21.813 1.00 56.44 259 ALA A O 1
ATOM 1919 N N . VAL A 1 260 ? -26.047 -25.283 -23.469 1.00 57.69 260 VAL A N 1
ATOM 1920 C CA . VAL A 1 260 ? -25.604 -23.950 -23.892 1.00 57.69 260 VAL A CA 1
ATOM 1921 C C . VAL A 1 260 ? -26.746 -23.240 -24.626 1.00 57.69 260 VAL A C 1
ATOM 1923 O O . VAL A 1 260 ? -27.058 -23.566 -25.771 1.00 57.69 260 VAL A O 1
ATOM 1926 N N . ALA A 1 261 ? -27.367 -22.253 -23.980 1.00 59.62 261 ALA A N 1
ATOM 1927 C CA . ALA A 1 261 ?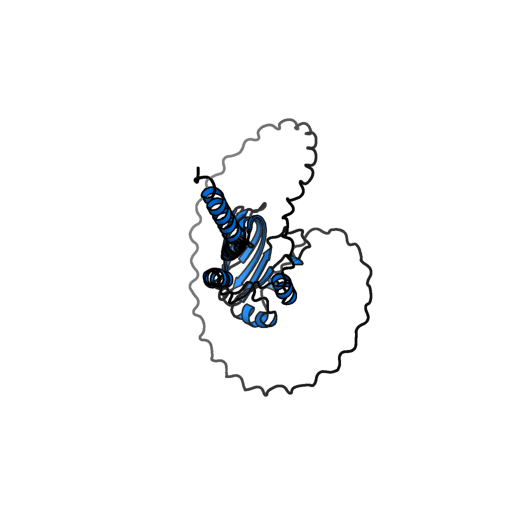 -28.322 -21.356 -24.623 1.00 59.62 261 ALA A CA 1
ATOM 1928 C C . ALA A 1 261 ? -27.587 -20.265 -25.428 1.00 59.62 261 ALA A C 1
ATOM 1930 O O . ALA A 1 261 ? -26.675 -19.608 -24.924 1.00 59.62 261 ALA A O 1
ATOM 1931 N N . LYS A 1 262 ? -28.000 -20.067 -26.688 1.00 57.06 262 LYS A N 1
ATOM 1932 C CA . LYS A 1 262 ? -27.537 -18.973 -27.558 1.00 57.06 262 LYS A CA 1
ATOM 1933 C C . LYS A 1 262 ? -27.986 -17.618 -27.003 1.00 57.06 262 LYS A C 1
ATOM 1935 O O . LYS A 1 262 ? -29.155 -17.438 -26.672 1.00 57.06 262 LYS A O 1
ATOM 1940 N N . ALA A 1 263 ? -27.055 -16.668 -26.949 1.00 53.09 263 ALA A N 1
ATOM 1941 C CA . ALA A 1 263 ? -27.312 -15.298 -26.520 1.00 53.09 263 ALA A CA 1
ATOM 1942 C C . ALA A 1 263 ? -28.176 -14.530 -27.547 1.00 53.09 263 ALA A C 1
ATOM 1944 O O . ALA A 1 263 ? -27.918 -14.640 -28.749 1.00 53.09 263 ALA A O 1
ATOM 1945 N N . PRO A 1 264 ? -29.172 -13.739 -27.104 1.00 64.12 264 PRO A N 1
ATOM 1946 C CA . PRO A 1 264 ? -29.911 -12.826 -27.970 1.00 64.12 264 PRO A CA 1
ATOM 1947 C C . PRO A 1 264 ? -29.112 -11.542 -28.281 1.00 64.12 264 PRO A C 1
ATOM 1949 O O . PRO A 1 264 ? -28.210 -11.174 -27.524 1.00 64.12 264 PRO A O 1
ATOM 1952 N N . PRO A 1 265 ? -29.441 -10.851 -29.390 1.00 55.53 265 PRO A N 1
ATOM 1953 C CA . PRO A 1 265 ? -28.736 -9.656 -29.840 1.00 55.53 265 PRO A CA 1
ATOM 1954 C C . PRO A 1 265 ? -28.998 -8.438 -28.945 1.00 55.53 265 PRO A C 1
ATOM 1956 O O . PRO A 1 265 ? -30.114 -8.176 -28.499 1.00 55.53 265 PRO A O 1
ATOM 1959 N N . THR A 1 266 ? -27.933 -7.675 -28.722 1.00 46.41 266 THR A N 1
ATOM 1960 C CA . THR A 1 266 ? -27.874 -6.440 -27.939 1.00 46.41 266 THR A CA 1
ATOM 1961 C C . THR A 1 266 ? -28.573 -5.293 -28.673 1.00 46.41 266 THR A C 1
ATOM 1963 O O . THR A 1 266 ? -28.097 -4.829 -29.706 1.00 46.41 266 THR A O 1
ATOM 1966 N N . THR A 1 267 ? -29.682 -4.789 -28.129 1.00 49.38 267 THR A N 1
ATOM 1967 C CA . THR A 1 267 ? -30.277 -3.511 -28.550 1.00 49.38 267 THR A CA 1
ATOM 1968 C C . THR A 1 267 ? -29.634 -2.348 -27.797 1.00 49.38 267 THR A C 1
ATOM 1970 O O . THR A 1 267 ? -29.501 -2.387 -26.571 1.00 49.38 267 THR A O 1
ATOM 1973 N N . ALA A 1 268 ? -29.244 -1.315 -28.547 1.00 48.41 268 ALA A N 1
ATOM 1974 C CA . ALA A 1 268 ? -28.693 -0.057 -28.059 1.00 48.41 268 ALA A CA 1
ATOM 1975 C C . ALA A 1 268 ? -29.633 0.618 -27.044 1.00 48.41 268 ALA A C 1
ATOM 1977 O O . ALA A 1 268 ? -30.847 0.653 -27.237 1.00 48.41 268 ALA A O 1
ATOM 1978 N N . ARG A 1 269 ? -29.062 1.134 -25.950 1.00 44.66 269 ARG A N 1
ATOM 1979 C CA . ARG A 1 269 ? -29.801 1.782 -24.864 1.00 44.66 269 ARG A CA 1
ATOM 1980 C C . ARG A 1 269 ? -29.583 3.291 -24.932 1.00 44.66 269 ARG A C 1
ATOM 1982 O O . ARG A 1 269 ? -28.452 3.757 -24.817 1.00 44.66 269 ARG A O 1
ATOM 1989 N N . ASP A 1 270 ? -30.686 4.009 -25.114 1.00 44.78 270 ASP A N 1
ATOM 1990 C CA . ASP A 1 270 ? -30.783 5.465 -25.100 1.00 44.78 270 ASP A CA 1
ATOM 1991 C C . ASP A 1 270 ? -30.319 6.076 -23.774 1.00 44.78 270 ASP A C 1
ATOM 1993 O O . ASP A 1 270 ? -30.646 5.601 -22.681 1.00 44.78 270 ASP A O 1
ATOM 1997 N N . ALA A 1 271 ? -29.585 7.180 -23.888 1.00 44.59 271 ALA A N 1
ATOM 1998 C CA . ALA A 1 271 ? -29.123 7.987 -22.775 1.00 44.59 271 ALA A CA 1
ATOM 1999 C C . ALA A 1 271 ? -30.276 8.844 -22.225 1.00 44.59 271 ALA A C 1
ATOM 2001 O O . ALA A 1 271 ? -30.618 9.884 -22.787 1.00 44.59 271 ALA A O 1
ATOM 2002 N N . ARG A 1 272 ? -30.864 8.434 -21.094 1.00 43.75 272 ARG A N 1
ATOM 2003 C CA . ARG A 1 272 ? -31.691 9.323 -20.265 1.00 43.75 272 ARG A CA 1
ATOM 2004 C C . ARG A 1 272 ? -30.830 10.003 -19.208 1.00 43.75 272 ARG A C 1
ATOM 2006 O O . ARG A 1 272 ? -30.146 9.358 -18.421 1.00 43.75 272 ARG A O 1
ATOM 2013 N N . LYS A 1 273 ? -30.894 11.331 -19.227 1.00 47.84 273 LYS A N 1
ATOM 2014 C CA . LYS A 1 273 ? -30.297 12.263 -18.275 1.00 47.84 273 LYS A CA 1
ATOM 2015 C C . LYS A 1 273 ? -31.267 12.416 -17.101 1.00 47.84 273 LYS A C 1
ATOM 2017 O O . LYS A 1 273 ? -32.350 12.964 -17.295 1.00 47.84 273 LYS A O 1
ATOM 2022 N N . GLU A 1 274 ? -30.906 11.919 -15.922 1.00 50.22 274 GLU A N 1
ATOM 2023 C CA . GLU A 1 274 ? -31.668 12.175 -14.693 1.00 50.22 274 GLU A CA 1
ATOM 2024 C C . GLU A 1 274 ? -31.153 13.430 -13.962 1.00 50.22 274 GLU A C 1
ATOM 2026 O O . GLU A 1 274 ? -29.953 13.724 -14.019 1.00 50.22 274 GLU A O 1
ATOM 2031 N N . PRO A 1 275 ? -32.047 14.202 -13.316 1.00 51.25 275 PRO A N 1
ATOM 2032 C CA . PRO A 1 275 ? -31.696 15.409 -12.577 1.00 51.25 275 PRO A CA 1
ATOM 2033 C C . PRO A 1 275 ? -31.095 15.085 -11.202 1.00 51.25 275 PRO A C 1
ATOM 2035 O O . PRO A 1 275 ? -31.534 14.177 -10.503 1.00 51.25 275 PRO A O 1
ATOM 2038 N N . SER A 1 276 ? -30.088 15.866 -10.807 1.00 43.69 276 SER A N 1
ATOM 2039 C CA . SER A 1 276 ? -29.415 15.753 -9.513 1.00 43.69 276 SER A CA 1
ATOM 2040 C C . SER A 1 276 ? -30.294 16.288 -8.382 1.00 43.69 276 SER A C 1
ATOM 2042 O O . SER A 1 276 ? -30.562 17.490 -8.318 1.00 43.69 276 SER A O 1
ATOM 2044 N N . GLU A 1 277 ? -30.687 15.412 -7.464 1.00 47.66 277 GLU A N 1
ATOM 2045 C CA . GLU A 1 277 ? -31.355 15.781 -6.221 1.00 47.66 277 GLU A CA 1
ATOM 2046 C C . GLU A 1 277 ? -30.304 16.023 -5.123 1.00 47.66 277 GLU A C 1
ATOM 2048 O O . GLU A 1 277 ? -29.486 15.162 -4.794 1.00 47.66 277 GLU A O 1
ATOM 2053 N N . SER A 1 278 ? -30.289 17.250 -4.603 1.00 56.00 278 SER A N 1
ATOM 2054 C CA . SER A 1 278 ? -29.437 17.708 -3.504 1.00 56.00 278 SER A CA 1
ATOM 2055 C C . SER A 1 278 ? -29.989 17.188 -2.175 1.00 56.00 278 SER A C 1
ATOM 2057 O O . SER A 1 278 ? -31.083 17.578 -1.771 1.00 56.00 278 SER A O 1
ATOM 2059 N N . ALA A 1 279 ? -29.238 16.325 -1.484 1.00 47.41 279 ALA A N 1
ATOM 2060 C CA . ALA A 1 279 ? -29.593 15.832 -0.155 1.00 47.41 279 ALA A CA 1
ATOM 2061 C C . ALA A 1 279 ? -28.578 16.300 0.897 1.00 47.41 279 ALA A C 1
ATOM 2063 O O . ALA A 1 279 ? -27.380 16.022 0.820 1.00 47.41 279 ALA A O 1
ATOM 2064 N N . ALA A 1 280 ? -29.106 17.013 1.890 1.00 44.72 280 ALA A N 1
ATOM 2065 C CA . ALA A 1 280 ? -28.408 17.534 3.053 1.00 44.72 280 ALA A CA 1
ATOM 2066 C C . ALA A 1 280 ? -27.730 16.432 3.891 1.00 44.72 280 ALA A C 1
ATOM 2068 O O . ALA A 1 280 ? -28.228 15.313 4.030 1.00 44.72 280 ALA A O 1
ATOM 2069 N N . ALA A 1 281 ? -26.585 16.787 4.475 1.00 45.22 281 ALA A N 1
ATOM 2070 C CA . ALA A 1 281 ? -25.710 15.910 5.241 1.00 45.22 281 ALA A CA 1
ATOM 2071 C C . ALA A 1 281 ? -26.370 15.389 6.532 1.00 45.22 281 ALA A C 1
ATOM 2073 O O . ALA A 1 281 ? -26.360 16.044 7.573 1.00 45.22 281 ALA A O 1
ATOM 2074 N N . ALA A 1 282 ? -26.888 14.162 6.483 1.00 48.75 282 ALA A N 1
ATOM 2075 C CA . ALA A 1 282 ? -27.112 13.352 7.673 1.00 48.75 282 ALA A CA 1
ATOM 2076 C C . ALA A 1 282 ? -25.783 12.704 8.096 1.00 48.75 282 ALA A C 1
ATOM 2078 O O . ALA A 1 282 ? -25.124 12.040 7.293 1.00 48.75 282 ALA A O 1
ATOM 2079 N N . GLY A 1 283 ? -25.389 12.894 9.359 1.00 51.84 283 GLY A N 1
ATOM 2080 C CA . GLY A 1 283 ? -24.180 12.296 9.933 1.00 51.84 283 GLY A CA 1
ATOM 2081 C C . GLY A 1 283 ? -24.136 10.762 9.805 1.00 51.84 283 GLY A C 1
ATOM 2082 O O . GLY A 1 283 ? -25.176 10.113 9.639 1.00 51.84 283 GLY A O 1
ATOM 2083 N N . PRO A 1 284 ? -22.937 10.153 9.875 1.00 43.91 284 PRO A N 1
ATOM 2084 C CA . PRO A 1 284 ? -22.740 8.751 9.532 1.00 43.91 284 PRO A CA 1
ATOM 2085 C C . PRO A 1 284 ? -23.448 7.824 10.526 1.00 43.91 284 PRO A C 1
ATOM 2087 O O . PRO A 1 284 ? -22.992 7.608 11.648 1.00 43.91 284 PRO A O 1
ATOM 2090 N N . LYS A 1 285 ? -24.561 7.224 10.091 1.00 43.12 285 LYS A N 1
ATOM 2091 C CA . LYS A 1 285 ? -25.152 6.061 10.759 1.00 43.12 285 LYS A CA 1
ATOM 2092 C C . LYS A 1 285 ? -24.277 4.841 10.473 1.00 43.12 285 LYS A C 1
ATOM 2094 O O . LYS A 1 285 ? -24.038 4.503 9.314 1.00 43.12 285 LYS A O 1
ATOM 2099 N N . SER A 1 286 ? -23.823 4.177 11.535 1.00 45.97 286 SER A N 1
ATOM 2100 C CA . SER A 1 286 ? -23.247 2.831 11.482 1.00 45.97 286 SER A CA 1
ATOM 2101 C C . SER A 1 286 ? -24.177 1.906 10.685 1.00 45.97 286 SER A C 1
ATOM 2103 O O . SER A 1 286 ? -25.305 1.659 11.105 1.00 45.97 286 SER A O 1
ATOM 2105 N N . ARG A 1 287 ? -23.727 1.441 9.513 1.00 46.69 287 ARG A N 1
ATOM 2106 C CA . ARG A 1 287 ? -24.469 0.503 8.650 1.00 46.69 287 ARG A CA 1
ATOM 2107 C C . ARG A 1 287 ? -23.942 -0.931 8.707 1.00 46.69 287 ARG A C 1
ATOM 2109 O O . ARG A 1 287 ? -24.359 -1.732 7.889 1.00 46.69 287 ARG A O 1
ATOM 2116 N N . PHE A 1 288 ? -23.040 -1.260 9.630 1.00 42.41 288 PHE A N 1
ATOM 2117 C CA . PHE A 1 288 ? -22.549 -2.632 9.747 1.00 42.41 288 PHE A CA 1
ATOM 2118 C C . PHE A 1 288 ? -23.380 -3.387 10.772 1.00 42.41 288 PHE A C 1
ATOM 2120 O O . PHE A 1 288 ? -23.351 -3.052 11.959 1.00 42.41 288 PHE A O 1
ATOM 2127 N N . ARG A 1 289 ? -24.121 -4.390 10.305 1.00 53.00 289 ARG A N 1
ATOM 2128 C CA . ARG A 1 289 ? -24.760 -5.368 11.174 1.00 53.00 289 ARG A CA 1
ATOM 2129 C C . ARG A 1 289 ? -23.920 -6.635 11.164 1.00 53.00 289 ARG A C 1
ATOM 2131 O O . ARG A 1 289 ? -23.349 -7.004 10.145 1.00 53.00 289 ARG A O 1
ATOM 2138 N N . LEU A 1 290 ? -23.829 -7.301 12.313 1.00 42.69 290 LEU A N 1
ATOM 2139 C CA . LEU A 1 290 ? -23.124 -8.583 12.437 1.00 42.69 290 LEU A CA 1
ATOM 2140 C C . LEU A 1 290 ? -23.718 -9.648 11.488 1.00 42.69 290 LEU A C 1
ATOM 2142 O O . LEU A 1 290 ? -23.033 -10.583 11.094 1.00 42.69 290 LEU A O 1
ATOM 2146 N N . GLU A 1 291 ? -24.976 -9.450 11.092 1.00 53.66 291 GLU A N 1
ATOM 2147 C CA . GLU A 1 291 ? -25.723 -10.208 10.083 1.00 53.66 291 GLU A CA 1
ATOM 2148 C C . GLU A 1 291 ? -25.033 -10.227 8.707 1.00 53.66 291 GLU A C 1
ATOM 2150 O O . GLU A 1 291 ? -25.092 -11.237 8.019 1.00 53.66 291 GLU A O 1
ATOM 2155 N N . ASP A 1 292 ? -24.319 -9.159 8.327 1.00 55.50 292 ASP A N 1
ATOM 2156 C CA . ASP A 1 292 ? -23.631 -9.058 7.028 1.00 55.50 292 ASP A CA 1
ATOM 2157 C C . ASP A 1 292 ? -22.339 -9.906 6.964 1.00 55.50 292 ASP A C 1
ATOM 2159 O O . ASP A 1 292 ? -21.659 -9.942 5.936 1.00 55.50 292 ASP A O 1
ATOM 2163 N N . LEU A 1 293 ? -21.951 -10.549 8.076 1.00 44.38 293 LEU A N 1
ATOM 2164 C CA . LEU A 1 293 ? -20.733 -11.361 8.211 1.00 44.38 293 LEU A CA 1
ATOM 2165 C C . LEU A 1 293 ? -20.984 -12.871 8.094 1.00 44.38 293 LEU A C 1
ATOM 2167 O O . LEU A 1 293 ? -20.027 -13.645 8.148 1.00 44.38 293 LEU A O 1
ATOM 2171 N N . VAL A 1 294 ? -22.236 -13.298 7.940 1.00 42.94 294 VAL A N 1
ATOM 2172 C CA . VAL A 1 294 ? -22.607 -14.710 7.800 1.00 42.94 294 VAL A CA 1
ATOM 2173 C C . VAL A 1 294 ? -23.305 -14.879 6.444 1.00 42.94 294 VAL A C 1
ATOM 2175 O O . VAL A 1 294 ? -24.247 -14.134 6.182 1.00 42.94 294 VAL A O 1
ATOM 2178 N N . PRO A 1 295 ? -22.823 -15.766 5.551 1.00 46.56 295 PRO A N 1
ATOM 2179 C CA . PRO A 1 295 ? -23.455 -16.003 4.254 1.00 46.56 295 PRO A CA 1
ATOM 2180 C C . PRO A 1 295 ? -24.861 -16.601 4.371 1.00 46.56 295 PRO A C 1
ATOM 2182 O O . PRO A 1 295 ? -25.118 -17.335 5.352 1.00 46.56 295 PRO A O 1
#